Protein AF-A0A354TL36-F1 (afdb_monomer_lite)

Foldseek 3Di:
DDDDDDDDPDPPPPPDPPPPPPPPPCPVVVVVVLVVLVVVLVVLVVQQDPVQLAGDDLPPLLNLLVNLVSQLPNPPDDPPDDRDPSNVSSLNSQLVQADPQLFRGDDWLRLSSLLSSLLSCLSVPDPVCLVSSLSSLLSLLVQADQPDDRPDLPDLRHLFGGSDDPPDPDGDPVSRVSSVSSNVSNVVSCPPVPVVSVPRRDHPVVRNVLNVLCVDLDVVRHPDPPRDPPD

Sequence (231 aa):
MKLPAFLLILATASAFPQAASQAPRHESLKQELRLGVERGLNFLRAKQNAETGQWGEAEPVAITGLAMTAFMLDPNRKPGDPVPAEVEKATRYLISNAKPDGSITIKARATYNTAIALTALLLNNRPENEEVMLKARRYLVTRQLDLDEKGTNDNPTDGGIGYGEEKATHADLSNTTFALEAIYYAQALLADKGDAAKNEPQLNFGAAIDFIQRCQNRPESNKSSWVSKDP

pLDDT: mean 90.16, std 14.09, range [39.16, 98.88]

Secondary structure (DSSP, 8-state):
-PPPP----------------PPPTTHHHHHHHHHHHHHHHHHHHHHB-TTT--BSSSS-THHHHHHHHHHHT-TT--TTPPPPHHHHHHHHHHHHTB-TTS-B-SSS-HHHHHHHHHHHHHHT--GGGHHHHHHHHHHHHTTB---SSTTS--STTTT-B-S--TT-----HHHHHHHHHHHHHGGGGGTT-THHHHTS----HHHHHHHHHHTS--TTT--STT-----

Radius of gyration: 27.12 Å; chains: 1; bounding box: 94×78×53 Å

Structure (mmCIF, N/CA/C/O backbone):
data_AF-A0A354TL36-F1
#
_entry.id   AF-A0A354TL36-F1
#
loop_
_atom_site.group_PDB
_atom_site.id
_atom_site.type_symbol
_atom_site.label_atom_id
_atom_site.label_alt_id
_atom_site.label_comp_id
_atom_site.label_asym_id
_atom_site.label_entity_id
_atom_site.label_seq_id
_atom_site.pdbx_PDB_ins_code
_atom_site.Cartn_x
_atom_site.Cartn_y
_atom_site.Cartn_z
_atom_site.occupancy
_atom_site.B_iso_or_equiv
_atom_site.auth_seq_id
_atom_site.auth_comp_id
_atom_site.auth_asym_id
_atom_site.auth_atom_id
_atom_site.pdbx_PDB_model_num
ATOM 1 N N . MET A 1 1 ? -67.198 -61.052 27.925 1.00 41.91 1 MET A N 1
ATOM 2 C CA . MET A 1 1 ? -66.014 -61.247 27.056 1.00 41.91 1 MET A CA 1
ATOM 3 C C . MET A 1 1 ? -64.841 -60.518 27.687 1.00 41.91 1 MET A C 1
ATOM 5 O O . MET A 1 1 ? -64.961 -59.327 27.931 1.00 41.91 1 MET A O 1
ATOM 9 N N . LYS A 1 2 ? -63.776 -61.239 28.053 1.00 39.34 2 LYS A N 1
ATOM 10 C CA . LYS A 1 2 ? -62.567 -60.692 28.690 1.00 39.34 2 LYS A CA 1
ATOM 11 C C . LYS A 1 2 ? -61.546 -60.379 27.589 1.00 39.34 2 LYS A C 1
ATOM 13 O O . LYS A 1 2 ? -61.179 -61.300 26.868 1.00 39.34 2 LYS A O 1
ATOM 18 N N . LEU A 1 3 ? -61.102 -59.128 27.453 1.00 39.16 3 LEU A N 1
ATOM 19 C CA . LEU A 1 3 ? -59.894 -58.793 26.688 1.00 39.16 3 LEU A CA 1
ATOM 20 C C . LEU A 1 3 ? -58.718 -58.683 27.672 1.00 39.16 3 LEU A C 1
ATOM 22 O O . LEU A 1 3 ? -58.855 -57.964 28.663 1.00 39.16 3 LEU A O 1
ATOM 26 N N . PRO A 1 4 ? -57.583 -59.365 27.447 1.00 49.97 4 PRO A N 1
ATOM 27 C CA . PRO A 1 4 ? -56.403 -59.175 28.271 1.00 49.97 4 PRO A CA 1
ATOM 28 C C . PRO A 1 4 ? -55.654 -57.913 27.829 1.00 49.97 4 PRO A C 1
ATOM 30 O O . PRO A 1 4 ? -55.410 -57.691 26.644 1.00 49.97 4 PRO A O 1
ATOM 33 N N . ALA A 1 5 ? -55.291 -57.092 28.811 1.00 50.00 5 ALA A N 1
ATOM 34 C CA . ALA A 1 5 ? -54.390 -55.966 28.650 1.00 50.00 5 ALA A CA 1
ATOM 35 C C . ALA A 1 5 ? -52.970 -56.473 28.356 1.00 50.00 5 ALA A C 1
ATOM 37 O O . ALA A 1 5 ? -52.409 -57.235 29.142 1.00 50.00 5 ALA A O 1
ATOM 38 N N . PHE A 1 6 ? -52.384 -56.026 27.247 1.00 45.41 6 PHE A N 1
ATOM 39 C CA . PHE A 1 6 ? -50.954 -56.154 26.978 1.00 45.41 6 PHE A CA 1
ATOM 40 C C . PHE A 1 6 ? -50.310 -54.787 27.234 1.00 45.41 6 PHE A C 1
ATOM 42 O O . PHE A 1 6 ? -50.446 -53.865 26.432 1.00 45.41 6 PHE A O 1
ATOM 49 N N . LEU A 1 7 ? -49.647 -54.640 28.384 1.00 45.03 7 LEU A N 1
ATOM 50 C CA . LEU A 1 7 ? -48.762 -53.508 28.649 1.00 45.03 7 LEU A CA 1
ATOM 51 C C . LEU A 1 7 ? -47.427 -53.780 27.946 1.00 45.03 7 LEU A C 1
ATOM 53 O O . LEU A 1 7 ? -46.639 -54.614 28.388 1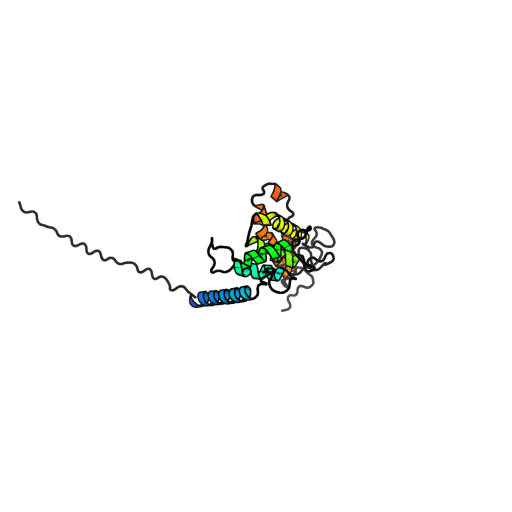.00 45.03 7 LEU A O 1
ATOM 57 N N . LEU A 1 8 ? -47.185 -53.079 26.841 1.00 44.44 8 LEU A N 1
ATOM 58 C CA . LEU A 1 8 ? -45.887 -53.041 26.179 1.00 44.44 8 LEU A CA 1
ATOM 59 C C . LEU A 1 8 ? -45.041 -51.959 26.872 1.00 44.44 8 LEU A C 1
ATOM 61 O O . LEU A 1 8 ? -45.232 -50.767 26.634 1.00 44.44 8 LEU A O 1
ATOM 65 N N . ILE A 1 9 ? -44.138 -52.354 27.771 1.00 51.09 9 ILE A N 1
ATOM 66 C CA . ILE A 1 9 ? -43.153 -51.433 28.354 1.00 51.09 9 ILE A CA 1
ATOM 67 C C . ILE A 1 9 ? -42.045 -51.241 27.315 1.00 51.09 9 ILE A C 1
ATOM 69 O O . ILE A 1 9 ? -41.133 -52.058 27.200 1.00 51.09 9 ILE A O 1
ATOM 73 N N . LEU A 1 10 ? -42.142 -50.166 26.532 1.00 48.06 10 LEU A N 1
ATOM 74 C CA . LEU A 1 10 ? -41.059 -49.711 25.666 1.00 48.06 10 LEU A CA 1
ATOM 75 C C . LEU A 1 10 ? -40.057 -48.932 26.531 1.00 48.06 10 LEU A C 1
ATOM 77 O O . LEU A 1 10 ? -40.236 -47.747 26.803 1.00 48.06 10 LEU A O 1
ATOM 81 N N . ALA A 1 11 ? -39.010 -49.605 27.006 1.00 52.00 11 ALA A N 1
ATOM 82 C CA . ALA A 1 11 ? -37.864 -48.937 27.611 1.00 52.00 11 ALA A CA 1
ATOM 83 C C . ALA A 1 11 ? -37.054 -48.249 26.501 1.00 52.00 11 ALA A C 1
ATOM 85 O O . ALA A 1 11 ? -36.151 -48.838 25.907 1.00 52.00 11 ALA A O 1
ATOM 86 N N . THR A 1 12 ? -37.392 -46.999 26.185 1.00 55.19 12 THR A N 1
ATOM 87 C CA . THR A 1 12 ? -36.556 -46.144 25.338 1.00 55.19 12 THR A CA 1
ATOM 88 C C . THR A 1 12 ? -35.332 -45.725 26.144 1.00 55.19 12 THR A C 1
ATOM 90 O O . THR A 1 12 ? -35.356 -44.733 26.873 1.00 55.19 12 THR A O 1
ATOM 93 N N . ALA A 1 13 ? -34.257 -46.504 26.042 1.00 54.00 13 ALA A N 1
ATOM 94 C CA . ALA A 1 13 ? -32.935 -46.052 26.440 1.00 54.00 13 ALA A CA 1
ATOM 95 C C . ALA A 1 13 ? -32.512 -44.938 25.473 1.00 54.00 13 ALA A C 1
ATOM 97 O O . ALA A 1 13 ? -31.985 -45.196 24.392 1.00 54.00 13 ALA A O 1
ATOM 98 N N . SER A 1 14 ? -32.793 -43.691 25.845 1.00 52.78 14 SER A N 1
ATOM 99 C CA . SER A 1 14 ? -32.289 -42.498 25.169 1.00 52.78 14 SER A CA 1
ATOM 100 C C . SER A 1 14 ? -30.784 -42.394 25.414 1.00 52.78 14 SER A C 1
ATOM 102 O O . SER A 1 14 ? -30.325 -41.629 26.260 1.00 52.78 14 SER A O 1
ATOM 104 N N . ALA A 1 15 ? -30.002 -43.201 24.700 1.00 53.75 15 ALA A N 1
ATOM 105 C CA . ALA A 1 15 ? -28.575 -42.979 24.566 1.00 53.75 15 ALA A CA 1
ATOM 106 C C . ALA A 1 15 ? -28.402 -41.710 23.726 1.00 53.75 15 ALA A C 1
ATOM 108 O O . ALA A 1 15 ? -28.384 -41.764 22.499 1.00 53.75 15 ALA A O 1
ATOM 109 N N . PHE A 1 16 ? -28.335 -40.552 24.385 1.00 56.97 16 PHE A N 1
ATOM 110 C CA . PHE A 1 16 ? -27.804 -39.356 23.751 1.00 56.97 16 PHE A CA 1
ATOM 111 C C . PHE A 1 16 ? -26.365 -39.684 23.344 1.00 56.97 16 PHE A C 1
ATOM 113 O O . PHE A 1 16 ? -25.549 -39.970 24.226 1.00 56.97 16 PHE A O 1
ATOM 120 N N . PRO A 1 17 ? -26.020 -39.670 22.046 1.00 51.72 17 PRO A N 1
ATOM 121 C CA . PRO A 1 17 ? -24.626 -39.664 21.675 1.00 51.72 17 PRO A CA 1
ATOM 122 C C . PRO A 1 17 ? -24.078 -38.336 22.186 1.00 51.72 17 PRO A C 1
ATOM 124 O O . PRO A 1 17 ? -24.341 -37.275 21.621 1.00 51.72 17 PRO A O 1
ATOM 127 N N . GLN A 1 18 ? -23.340 -38.391 23.293 1.00 53.34 18 GLN A N 1
ATOM 128 C CA . GLN A 1 18 ? -22.421 -37.335 23.669 1.00 53.34 18 GLN A CA 1
ATOM 129 C C . GLN A 1 18 ? -21.356 -37.340 22.579 1.00 53.34 18 GLN A C 1
ATOM 131 O O . GLN A 1 18 ? -20.349 -38.040 22.670 1.00 53.34 18 GLN A O 1
ATOM 136 N N . ALA A 1 19 ? -21.642 -36.634 21.483 1.00 56.06 19 ALA A N 1
ATOM 137 C CA . ALA A 1 19 ? -20.641 -36.272 20.508 1.00 56.06 19 ALA A CA 1
ATOM 138 C C . ALA A 1 19 ? -19.541 -35.600 21.322 1.00 56.06 19 ALA A C 1
ATOM 140 O O . ALA A 1 19 ? -19.741 -34.513 21.865 1.00 56.06 19 ALA A O 1
ATOM 141 N N . ALA A 1 20 ? -18.430 -36.306 21.514 1.00 55.12 20 ALA A N 1
ATOM 142 C CA . ALA A 1 20 ? -17.264 -35.756 22.162 1.00 55.12 20 ALA A CA 1
ATOM 143 C C . ALA A 1 20 ? -16.802 -34.602 21.273 1.00 55.12 20 ALA A C 1
ATOM 145 O O . ALA A 1 20 ? -16.092 -34.810 20.289 1.00 55.12 20 ALA A O 1
ATOM 146 N N . SER A 1 21 ? -17.261 -33.384 21.573 1.00 62.22 21 SER A N 1
ATOM 147 C CA . SER A 1 21 ? -16.662 -32.182 21.026 1.00 62.22 21 SER A CA 1
ATOM 148 C C . SER A 1 21 ? -15.214 -32.243 21.481 1.00 62.22 21 SER A C 1
ATOM 150 O O . SER A 1 21 ? -14.940 -32.128 22.679 1.00 62.22 21 SER A O 1
ATOM 152 N N . GLN A 1 22 ? -14.293 -32.528 20.561 1.00 63.19 22 GLN A N 1
ATOM 153 C CA . GLN A 1 22 ? -12.875 -32.408 20.859 1.00 63.19 22 GLN A CA 1
ATOM 154 C C . GLN A 1 22 ? -12.672 -31.032 21.485 1.00 63.19 22 GLN A C 1
ATOM 156 O O . GLN A 1 22 ? -13.121 -30.035 20.916 1.00 63.19 22 GLN A O 1
ATOM 161 N N . ALA A 1 23 ? -12.056 -30.991 22.671 1.00 64.75 23 ALA A N 1
ATOM 162 C CA . ALA A 1 23 ? -11.685 -29.727 23.284 1.00 64.75 23 ALA A CA 1
ATOM 163 C C . ALA A 1 23 ? -10.934 -28.916 22.218 1.00 64.75 23 ALA A C 1
ATOM 165 O O . ALA A 1 23 ? -10.007 -29.466 21.605 1.00 64.75 23 ALA A O 1
ATOM 166 N N . PRO A 1 24 ? -11.368 -27.681 21.917 1.00 65.69 24 PRO A N 1
ATOM 167 C CA . PRO A 1 24 ? -10.790 -26.955 20.809 1.00 65.69 24 PRO A CA 1
ATOM 168 C C . PRO A 1 24 ? -9.284 -26.827 21.039 1.00 65.69 24 PRO A C 1
ATOM 170 O O . PRO A 1 24 ? -8.817 -26.386 22.094 1.00 65.69 24 PRO A O 1
ATOM 173 N N . ARG A 1 25 ? -8.504 -27.321 20.072 1.00 77.50 25 ARG A N 1
ATOM 174 C CA . ARG A 1 25 ? -7.046 -27.261 20.149 1.00 77.50 25 ARG A CA 1
ATOM 175 C C . ARG A 1 25 ? -6.643 -25.786 20.193 1.00 77.50 25 ARG A C 1
ATOM 177 O O . ARG A 1 25 ? -7.135 -24.994 19.399 1.00 77.50 25 ARG A O 1
ATOM 184 N N . HIS A 1 26 ? -5.723 -25.443 21.093 1.00 86.31 26 HIS A N 1
ATOM 185 C CA . HIS A 1 26 ? -5.111 -24.111 21.192 1.00 86.31 26 HIS A CA 1
ATOM 186 C C . HIS A 1 26 ? -6.015 -22.959 21.682 1.00 86.31 26 HIS A C 1
ATOM 188 O O . HIS A 1 26 ? -5.712 -21.805 21.388 1.00 86.31 26 HIS A O 1
ATOM 194 N N . GLU A 1 27 ? -7.066 -23.210 22.475 1.00 88.69 27 GLU A N 1
ATOM 195 C CA . GLU A 1 27 ? -7.882 -22.112 23.041 1.00 88.69 27 GLU A CA 1
ATOM 196 C C . GLU A 1 27 ? -7.061 -21.083 23.832 1.00 88.69 27 GLU A C 1
ATOM 198 O O . GLU A 1 27 ? -7.282 -19.887 23.665 1.00 88.69 27 GLU A O 1
ATOM 203 N N . SER A 1 28 ? -6.065 -21.509 24.623 1.00 91.44 28 SER A N 1
ATOM 204 C CA . SER A 1 28 ? -5.170 -20.567 25.323 1.00 91.44 28 SER A CA 1
ATOM 205 C C . SER A 1 28 ? -4.463 -19.634 24.340 1.00 91.44 28 SER A C 1
ATOM 207 O O . SER A 1 28 ? -4.575 -18.419 24.458 1.00 91.44 28 SER A O 1
ATOM 209 N N . LEU A 1 29 ? -3.834 -20.196 23.300 1.00 92.38 29 LEU A N 1
ATOM 210 C CA . LEU A 1 29 ? -3.140 -19.425 22.268 1.00 92.38 29 LEU A CA 1
ATOM 211 C C . LEU A 1 29 ? -4.091 -18.462 21.548 1.00 92.38 29 LEU A C 1
ATOM 213 O O . LEU A 1 29 ? -3.738 -17.313 21.300 1.00 92.38 29 LEU A O 1
ATOM 217 N N . LYS A 1 30 ? -5.318 -18.897 21.245 1.00 90.50 30 LYS A N 1
ATOM 218 C CA . LYS A 1 30 ? -6.336 -18.034 20.636 1.00 90.50 30 LYS A CA 1
ATOM 219 C C . LYS A 1 30 ? -6.678 -16.844 21.538 1.00 90.50 30 LYS A C 1
ATOM 221 O O . LYS A 1 30 ? -6.764 -15.719 21.047 1.00 90.50 30 LYS A O 1
ATOM 226 N N . GLN A 1 31 ? -6.850 -17.067 22.842 1.00 91.69 31 GLN A N 1
ATOM 227 C CA . GLN A 1 31 ? -7.110 -15.987 23.799 1.00 91.69 31 GLN A CA 1
ATOM 228 C C . GLN A 1 31 ? -5.891 -15.076 23.999 1.00 91.69 31 GLN A C 1
ATOM 230 O O . GLN A 1 31 ? -6.054 -13.863 24.110 1.00 91.69 31 GLN A O 1
ATOM 235 N N . GLU A 1 32 ? -4.678 -15.624 23.996 1.00 93.56 32 GLU A N 1
ATOM 236 C CA . GLU A 1 32 ? -3.431 -14.854 24.090 1.00 93.56 32 GLU A CA 1
ATOM 237 C C . GLU A 1 32 ? -3.243 -13.936 22.877 1.00 93.56 32 GLU A C 1
ATOM 239 O O . GLU A 1 32 ? -2.990 -12.742 23.048 1.00 93.56 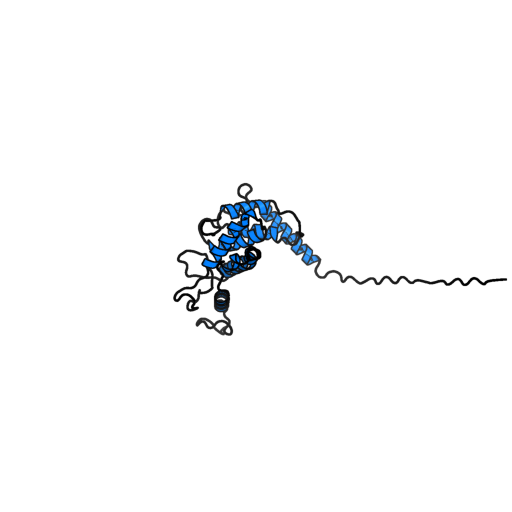32 GLU A O 1
ATOM 244 N N . LEU A 1 33 ? -3.452 -14.456 21.662 1.00 93.06 33 LEU A N 1
ATOM 245 C CA . LEU A 1 33 ? -3.434 -13.662 20.430 1.00 93.06 33 LEU A CA 1
ATOM 246 C C . LEU A 1 33 ? -4.494 -12.560 20.473 1.00 93.06 33 LEU A C 1
ATOM 248 O O . LEU A 1 33 ? -4.195 -11.405 20.170 1.00 93.06 33 LEU A O 1
ATOM 252 N N . ARG A 1 34 ? -5.711 -12.896 20.917 1.00 92.19 34 ARG A N 1
ATOM 253 C CA . ARG A 1 34 ? -6.801 -11.930 21.076 1.00 92.19 34 ARG A CA 1
ATOM 254 C C . ARG A 1 34 ? -6.411 -10.778 22.000 1.00 92.19 34 ARG A C 1
ATOM 256 O O . ARG A 1 34 ? -6.572 -9.618 21.630 1.00 92.19 34 ARG A O 1
ATOM 263 N N . LEU A 1 35 ? -5.888 -11.095 23.183 1.00 93.62 35 LEU A N 1
ATOM 264 C CA . LEU A 1 35 ? -5.444 -10.099 24.159 1.00 93.62 35 LEU A CA 1
ATOM 265 C C . LEU A 1 35 ? -4.262 -9.274 23.637 1.00 93.62 35 LEU A C 1
ATOM 267 O O . LEU A 1 35 ? -4.176 -8.080 23.925 1.00 93.62 35 LEU A O 1
ATOM 271 N N . GLY A 1 36 ? -3.359 -9.888 22.868 1.00 96.56 36 GLY A N 1
ATOM 272 C CA . GLY A 1 36 ? -2.255 -9.196 22.203 1.00 96.56 36 GLY A CA 1
ATOM 273 C C . GLY A 1 36 ? -2.750 -8.135 21.221 1.00 96.56 36 GLY A C 1
ATOM 274 O O . GLY A 1 36 ? -2.329 -6.980 21.306 1.00 96.56 36 GLY A O 1
ATOM 275 N N . VAL A 1 37 ? -3.699 -8.501 20.352 1.00 96.44 37 VAL A N 1
ATOM 276 C CA . VAL A 1 37 ? -4.327 -7.559 19.413 1.00 96.44 37 VAL A CA 1
ATOM 277 C C . VAL A 1 37 ? -5.065 -6.453 20.162 1.00 96.44 37 VAL A C 1
ATOM 279 O O . VAL A 1 37 ? -4.836 -5.278 19.888 1.00 96.44 37 VAL A O 1
ATOM 282 N N . GLU A 1 38 ? -5.877 -6.798 21.163 1.00 96.31 38 GLU A N 1
ATOM 283 C CA . GLU A 1 38 ? -6.637 -5.824 21.956 1.00 96.31 38 GLU A CA 1
ATOM 284 C C . GLU A 1 38 ? -5.721 -4.783 22.622 1.00 96.31 38 GLU A C 1
ATOM 286 O O . GLU A 1 38 ? -5.976 -3.577 22.556 1.00 96.31 38 GLU A O 1
ATOM 291 N N . ARG A 1 39 ? -4.600 -5.223 23.210 1.00 98.06 39 ARG A N 1
ATOM 292 C CA . ARG A 1 39 ? -3.588 -4.323 23.789 1.00 98.06 39 ARG A CA 1
ATOM 293 C C . ARG A 1 39 ? -2.958 -3.416 22.734 1.00 98.06 39 ARG A C 1
ATOM 295 O O . ARG A 1 39 ? -2.802 -2.222 22.989 1.00 98.06 39 ARG A O 1
ATOM 302 N N . GLY A 1 40 ? -2.627 -3.959 21.562 1.00 98.31 40 GLY A N 1
ATOM 303 C CA . GLY A 1 40 ? -2.086 -3.188 20.442 1.00 98.31 40 GLY A CA 1
ATOM 304 C C . GLY A 1 40 ? -3.055 -2.111 19.951 1.00 98.31 40 GLY A C 1
ATOM 305 O O . GLY A 1 40 ? -2.674 -0.949 19.819 1.00 98.31 40 GLY A O 1
ATOM 306 N N . LEU A 1 41 ? -4.329 -2.458 19.768 1.00 98.38 41 LEU A N 1
ATOM 307 C CA . LEU A 1 41 ? -5.366 -1.512 19.346 1.00 98.38 41 LEU A CA 1
ATOM 308 C C . LEU A 1 41 ? -5.629 -0.437 20.402 1.00 98.38 41 LEU A C 1
ATOM 310 O O . LEU A 1 41 ? -5.788 0.732 20.057 1.00 98.38 41 LEU A O 1
ATOM 314 N N . ASN A 1 42 ? -5.616 -0.792 21.688 1.00 98.31 42 ASN A N 1
ATOM 315 C CA . ASN A 1 42 ? -5.738 0.185 22.773 1.00 98.31 42 ASN A CA 1
ATOM 316 C C . ASN A 1 42 ? -4.553 1.157 22.810 1.00 98.31 42 ASN A C 1
ATOM 318 O O . ASN A 1 42 ? -4.748 2.357 23.011 1.00 98.31 42 ASN A O 1
ATOM 322 N N . PHE A 1 43 ? -3.336 0.668 22.559 1.00 98.69 43 PHE A N 1
ATOM 323 C CA . PHE A 1 43 ? -2.173 1.535 22.394 1.00 98.69 43 PHE A CA 1
ATOM 324 C C . PHE A 1 43 ? -2.343 2.476 21.197 1.00 98.69 43 PHE A C 1
ATOM 326 O O . PHE A 1 43 ? -2.183 3.685 21.356 1.00 98.69 43 PHE A O 1
ATOM 333 N N . LEU A 1 44 ? -2.717 1.956 20.022 1.00 98.62 44 LEU A N 1
ATOM 334 C CA . LEU A 1 44 ? -2.935 2.782 18.832 1.00 98.62 44 LEU A CA 1
ATOM 335 C C . LEU A 1 44 ? -4.014 3.837 19.086 1.00 98.62 44 LEU A C 1
ATOM 337 O O . LEU A 1 44 ? -3.788 5.012 18.810 1.00 98.62 44 LEU A O 1
ATOM 341 N N . ARG A 1 45 ? -5.139 3.466 19.697 1.00 98.38 45 ARG A N 1
ATOM 342 C CA . ARG A 1 45 ? -6.208 4.400 20.076 1.00 98.38 45 ARG A CA 1
ATOM 343 C C . ARG A 1 45 ? -5.684 5.564 20.918 1.00 98.38 45 ARG A C 1
ATOM 345 O O . ARG A 1 45 ? -5.977 6.715 20.617 1.00 98.38 45 ARG A O 1
ATOM 352 N N . ALA A 1 46 ? -4.855 5.281 21.921 1.00 98.31 46 ALA A N 1
ATOM 353 C CA . ALA A 1 46 ? -4.262 6.305 22.783 1.00 98.31 46 ALA A CA 1
ATOM 354 C C . ALA A 1 46 ? -3.200 7.180 22.084 1.00 98.31 46 ALA A C 1
ATOM 356 O O . ALA A 1 46 ? -2.788 8.200 22.638 1.00 98.31 46 ALA A O 1
ATOM 357 N N . LYS A 1 47 ? -2.719 6.778 20.901 1.00 98.56 47 LYS A N 1
ATOM 358 C CA . LYS A 1 47 ? -1.679 7.481 20.133 1.00 98.56 47 LYS A CA 1
ATOM 359 C C . LYS A 1 47 ? -2.197 8.217 18.903 1.00 98.56 47 LYS A C 1
ATOM 361 O O . LYS A 1 47 ? -1.407 8.917 18.272 1.00 98.56 47 LYS A O 1
ATOM 366 N N . GLN A 1 48 ? -3.472 8.072 18.549 1.00 98.69 48 GLN A N 1
ATOM 367 C CA . GLN A 1 48 ? -4.026 8.802 17.415 1.00 98.69 48 GLN A CA 1
ATOM 368 C C . GLN A 1 48 ? -4.075 10.300 17.731 1.00 98.69 48 GLN A C 1
ATOM 370 O O . GLN A 1 48 ? -4.534 10.704 18.802 1.00 98.69 48 GLN A O 1
ATOM 375 N N . ASN A 1 49 ? -3.640 11.134 16.789 1.00 98.44 49 ASN A N 1
ATOM 376 C CA . ASN A 1 49 ? -3.811 12.573 16.905 1.00 98.44 49 ASN A CA 1
ATOM 377 C C . ASN A 1 49 ? -5.314 12.910 16.923 1.00 98.44 49 ASN A C 1
ATOM 379 O O . ASN A 1 49 ? -6.056 12.553 16.006 1.00 98.44 49 ASN A O 1
ATOM 383 N N . ALA A 1 50 ? -5.769 13.590 17.978 1.00 96.19 50 ALA A N 1
ATOM 384 C CA . ALA A 1 50 ? -7.188 13.860 18.187 1.00 96.19 50 ALA A CA 1
ATOM 385 C C . ALA A 1 50 ? -7.780 14.848 17.168 1.00 96.19 50 ALA A C 1
ATOM 387 O O . ALA A 1 50 ? -8.969 14.725 16.854 1.00 96.19 50 ALA A O 1
ATOM 388 N N . GLU A 1 51 ? -6.958 15.777 16.669 1.00 96.06 51 GLU A N 1
ATOM 389 C CA . GLU A 1 51 ? -7.335 16.857 15.753 1.00 96.06 51 GLU A CA 1
ATOM 390 C C . GLU A 1 51 ? -7.330 16.380 14.301 1.00 96.06 51 GLU A C 1
ATOM 392 O O . GLU A 1 51 ? -8.323 16.535 13.592 1.00 96.06 51 GLU A O 1
ATOM 397 N N . THR A 1 52 ? -6.231 15.761 13.863 1.00 97.19 52 THR A N 1
ATOM 398 C CA . THR A 1 52 ? -6.039 15.394 12.453 1.00 97.19 52 THR A CA 1
ATOM 399 C C . THR A 1 52 ? -6.424 13.954 12.140 1.00 97.19 52 THR A C 1
ATOM 401 O O . THR A 1 52 ? -6.741 13.652 10.993 1.00 97.19 52 THR A O 1
ATOM 404 N N . GLY A 1 53 ? -6.417 13.054 13.130 1.00 97.81 53 GLY A N 1
ATOM 405 C CA . GLY A 1 53 ? -6.692 11.630 12.926 1.00 97.81 53 GLY A CA 1
ATOM 406 C C . GLY A 1 53 ? -5.499 10.782 12.490 1.00 97.81 53 GLY A C 1
ATOM 407 O O . GLY A 1 53 ? -5.650 9.571 12.327 1.00 97.81 53 GLY A O 1
ATOM 408 N N . GLN A 1 54 ? -4.324 11.384 12.306 1.00 98.50 54 GLN A N 1
ATOM 409 C CA . GLN A 1 54 ? -3.120 10.662 11.897 1.00 98.50 54 GLN A CA 1
ATOM 410 C C . GLN A 1 54 ? -2.454 9.930 13.073 1.00 98.50 54 GLN A C 1
ATOM 412 O O . GLN A 1 54 ? -2.629 10.302 14.238 1.00 98.50 54 GLN A O 1
ATOM 417 N N . TRP A 1 55 ? -1.640 8.923 12.765 1.00 98.56 55 TRP A N 1
ATOM 418 C CA . TRP A 1 55 ? -0.692 8.329 13.710 1.00 98.56 55 TRP A CA 1
ATOM 419 C C . TRP A 1 55 ? 0.733 8.758 13.402 1.00 98.56 55 TRP A C 1
ATOM 421 O O . TRP A 1 55 ? 1.162 8.710 12.252 1.00 98.56 55 TRP A O 1
ATOM 431 N N . GLY A 1 56 ? 1.475 9.090 14.459 1.00 96.50 56 GLY A N 1
ATOM 432 C CA . GLY A 1 56 ? 2.838 9.594 14.342 1.00 96.50 56 GLY A CA 1
ATOM 433 C C . GLY A 1 56 ? 2.888 10.994 13.730 1.00 96.50 56 GLY A C 1
ATOM 434 O O . GLY A 1 56 ? 1.955 11.789 13.866 1.00 96.50 56 GLY A O 1
ATOM 435 N N . GLU A 1 57 ? 4.005 11.283 13.070 1.00 95.88 57 GLU A N 1
ATOM 436 C CA . GLU A 1 57 ? 4.185 12.510 12.298 1.00 95.88 57 GLU A CA 1
ATOM 437 C C . GLU A 1 57 ? 3.236 12.560 11.094 1.00 95.88 57 GLU A C 1
ATOM 439 O O . GLU A 1 57 ? 2.700 11.540 10.659 1.00 95.88 57 GLU A O 1
ATOM 444 N N . ALA A 1 58 ? 3.040 13.752 10.524 1.00 95.38 58 ALA A N 1
ATOM 445 C CA . ALA A 1 58 ? 2.181 13.902 9.349 1.00 95.38 58 ALA A CA 1
ATOM 446 C C . ALA A 1 58 ? 2.691 13.067 8.155 1.00 95.38 58 ALA A C 1
ATOM 448 O O . ALA A 1 58 ? 1.913 12.442 7.429 1.00 95.38 58 ALA A O 1
ATOM 449 N N . GLU A 1 59 ? 4.010 13.006 7.971 1.00 93.88 59 GLU A N 1
ATOM 450 C CA . GLU A 1 59 ? 4.648 12.240 6.907 1.00 93.88 59 GLU A CA 1
ATOM 451 C C . GLU A 1 59 ? 5.579 11.159 7.480 1.00 93.88 59 GLU A C 1
ATOM 453 O O . GLU A 1 59 ? 6.423 11.482 8.318 1.00 93.88 59 GLU A O 1
ATOM 458 N N . PRO A 1 60 ? 5.519 9.898 6.999 1.00 95.94 60 PRO A N 1
ATOM 459 C CA . PRO A 1 60 ? 4.682 9.382 5.909 1.00 95.94 60 PRO A CA 1
ATOM 460 C C . PRO A 1 60 ? 3.235 9.064 6.326 1.00 95.94 60 PRO A C 1
ATOM 462 O O . PRO A 1 60 ? 2.997 8.467 7.374 1.00 95.94 60 PRO A O 1
ATOM 465 N N . VAL A 1 61 ? 2.270 9.355 5.443 1.00 98.19 61 VAL A N 1
ATOM 466 C CA . VAL A 1 61 ? 0.846 9.016 5.649 1.00 98.19 61 VAL A CA 1
ATOM 467 C C . VAL A 1 61 ? 0.612 7.503 5.745 1.00 98.19 61 VAL A C 1
ATOM 469 O O . VAL A 1 61 ? -0.358 7.067 6.364 1.00 98.19 61 VAL A O 1
ATOM 472 N N . ALA A 1 62 ? 1.538 6.695 5.217 1.00 98.06 62 ALA A N 1
ATOM 473 C CA . ALA A 1 62 ? 1.547 5.239 5.349 1.00 98.06 62 ALA A CA 1
ATOM 474 C C . ALA A 1 62 ? 1.392 4.748 6.799 1.00 98.06 62 ALA A C 1
ATOM 476 O O . ALA A 1 62 ? 0.719 3.748 7.026 1.00 98.06 62 ALA A O 1
ATOM 477 N N . ILE A 1 63 ? 1.958 5.449 7.793 1.00 98.44 63 ILE A N 1
ATOM 478 C CA . ILE A 1 63 ? 1.818 5.051 9.207 1.00 98.44 63 ILE A CA 1
ATOM 479 C C . ILE A 1 63 ? 0.349 5.077 9.635 1.00 98.44 63 ILE A C 1
ATOM 481 O O . ILE A 1 63 ? -0.120 4.177 10.332 1.00 98.44 63 ILE A O 1
ATOM 485 N N . THR A 1 64 ? -0.399 6.068 9.149 1.00 98.75 64 THR A N 1
ATOM 486 C CA . THR A 1 64 ? -1.839 6.163 9.392 1.00 98.75 64 THR A CA 1
ATOM 487 C C . THR A 1 64 ? -2.600 5.043 8.683 1.00 98.75 64 THR A C 1
ATOM 489 O O . THR A 1 64 ? -3.489 4.447 9.287 1.00 98.75 64 THR A O 1
ATOM 492 N N . GLY A 1 65 ? -2.213 4.692 7.452 1.00 98.62 65 GLY A N 1
ATOM 493 C CA . GLY A 1 65 ? -2.791 3.554 6.728 1.00 98.62 65 GLY A CA 1
ATOM 494 C C . GLY A 1 65 ? -2.545 2.202 7.414 1.00 98.62 65 GLY A C 1
ATOM 495 O O . GLY A 1 65 ? -3.472 1.400 7.532 1.00 98.62 65 GLY A O 1
ATOM 496 N N . LEU A 1 66 ? -1.343 1.964 7.951 1.00 98.56 66 LEU A N 1
ATOM 497 C CA . LEU A 1 66 ? -1.025 0.742 8.706 1.00 98.56 66 LEU A CA 1
ATOM 498 C C . LEU A 1 66 ? -1.852 0.631 9.993 1.00 98.56 66 LEU A C 1
ATOM 500 O O . LEU A 1 66 ? -2.433 -0.419 10.270 1.00 98.56 66 LEU A O 1
ATOM 504 N N . ALA A 1 67 ? -1.951 1.715 10.765 1.00 98.62 67 ALA A N 1
ATOM 505 C CA . ALA A 1 67 ? -2.753 1.727 11.985 1.00 98.62 67 ALA A CA 1
ATOM 506 C C . ALA A 1 67 ? -4.250 1.537 11.685 1.00 98.62 67 ALA A C 1
ATOM 508 O O . ALA A 1 67 ? -4.908 0.727 12.337 1.00 98.62 67 ALA A O 1
ATOM 509 N N . MET A 1 68 ? -4.775 2.207 10.655 1.00 98.44 68 MET A N 1
ATOM 510 C CA . MET A 1 68 ? -6.147 2.017 10.172 1.00 98.44 68 MET A CA 1
ATOM 511 C C . MET A 1 68 ? -6.416 0.560 9.764 1.00 98.44 68 MET A C 1
ATOM 513 O O . MET A 1 68 ? -7.442 -0.006 10.144 1.00 98.44 68 MET A O 1
ATOM 517 N N . THR A 1 69 ? -5.477 -0.060 9.045 1.00 98.38 69 THR A N 1
ATOM 518 C CA . THR A 1 69 ? -5.547 -1.471 8.636 1.00 98.38 69 THR A CA 1
ATOM 519 C C . THR A 1 69 ? -5.642 -2.398 9.847 1.00 98.38 69 THR A C 1
ATOM 521 O O . THR A 1 69 ? -6.488 -3.289 9.862 1.00 98.38 69 THR A O 1
ATOM 524 N N . ALA A 1 70 ? -4.862 -2.147 10.906 1.00 98.12 70 ALA A N 1
ATOM 525 C CA . ALA A 1 70 ? -4.923 -2.938 12.137 1.00 98.12 70 ALA A CA 1
ATOM 526 C C . ALA A 1 70 ? -6.315 -2.911 12.799 1.00 98.12 70 ALA A C 1
ATOM 528 O O . ALA A 1 70 ? -6.790 -3.946 13.257 1.00 98.12 70 ALA A O 1
ATOM 529 N N . PHE A 1 71 ? -7.002 -1.761 12.812 1.00 98.12 71 PHE A N 1
ATOM 530 C CA . PHE A 1 71 ? -8.377 -1.660 13.331 1.00 98.12 71 PHE A CA 1
ATOM 531 C C . PHE A 1 71 ? -9.420 -2.348 12.441 1.00 98.12 71 PHE A C 1
ATOM 533 O O . PHE A 1 71 ? -10.429 -2.854 12.939 1.00 98.12 71 PHE A O 1
ATOM 540 N N . MET A 1 72 ? -9.227 -2.327 11.121 1.00 97.31 72 MET A N 1
ATOM 541 C CA . MET A 1 72 ? -10.157 -2.968 10.187 1.00 97.31 72 MET A CA 1
ATOM 542 C C . MET A 1 72 ? -9.990 -4.486 10.137 1.00 97.31 72 MET A C 1
ATOM 544 O O . MET A 1 72 ? -10.976 -5.186 9.925 1.00 97.31 72 MET A O 1
ATOM 548 N N . LEU A 1 73 ? -8.781 -4.988 10.394 1.00 95.88 73 LEU A N 1
ATOM 549 C CA . LEU A 1 73 ? -8.456 -6.415 10.416 1.00 95.88 73 LEU A CA 1
ATOM 550 C C . LEU A 1 73 ? -8.430 -7.021 11.828 1.00 95.88 73 LEU A C 1
ATOM 552 O O . LEU A 1 73 ? -7.909 -8.121 12.008 1.00 95.88 73 LEU A O 1
ATOM 556 N N . ASP A 1 74 ? -8.983 -6.334 12.833 1.00 95.69 74 ASP A N 1
ATOM 557 C CA . ASP A 1 74 ? -9.147 -6.901 14.173 1.00 95.69 74 ASP A CA 1
ATOM 558 C C . ASP A 1 74 ? -9.986 -8.194 14.090 1.00 95.69 74 ASP A C 1
ATOM 560 O O . ASP A 1 74 ? -11.172 -8.126 13.752 1.00 95.69 74 ASP A O 1
ATOM 564 N N . PRO A 1 75 ? -9.420 -9.373 14.423 1.00 92.06 75 PRO A N 1
ATOM 565 C CA . PRO A 1 75 ? -10.113 -10.654 14.308 1.00 92.06 75 PRO A CA 1
ATOM 566 C C . PRO A 1 75 ? -11.303 -10.791 15.269 1.00 92.06 75 PRO A C 1
ATOM 568 O O . PRO A 1 75 ? -12.054 -11.761 15.176 1.00 92.06 75 PRO A O 1
ATOM 571 N N . ASN A 1 76 ? -11.478 -9.855 16.208 1.00 90.38 76 ASN A N 1
ATOM 572 C CA . ASN A 1 76 ? -12.643 -9.811 17.091 1.00 90.38 76 ASN A CA 1
ATOM 573 C C . ASN A 1 76 ? -13.857 -9.137 16.459 1.00 90.38 76 ASN A C 1
ATOM 575 O O . ASN A 1 76 ? -14.966 -9.287 16.981 1.00 90.38 76 ASN A O 1
ATOM 579 N N . ARG A 1 77 ? -13.660 -8.403 15.360 1.00 92.94 77 ARG A N 1
ATOM 580 C CA . ARG A 1 77 ? -14.752 -7.757 14.644 1.00 92.94 77 ARG A CA 1
ATOM 581 C C . ARG A 1 77 ? -15.574 -8.777 13.880 1.00 92.94 77 ARG A C 1
ATOM 583 O O . ARG A 1 77 ? -15.058 -9.726 13.291 1.00 92.94 77 ARG A O 1
ATOM 590 N N . LYS A 1 78 ? -16.879 -8.553 13.874 1.00 92.94 78 LYS A N 1
ATOM 591 C CA . LYS A 1 78 ? -17.863 -9.355 13.157 1.00 92.94 78 LYS A CA 1
ATOM 592 C C . LYS A 1 78 ? -18.351 -8.605 11.919 1.00 92.94 78 LYS A C 1
ATOM 594 O O . LYS A 1 78 ? -18.362 -7.371 11.906 1.00 92.94 78 LYS A O 1
ATOM 599 N N . PRO A 1 79 ? -18.804 -9.329 10.881 1.00 88.75 79 PRO A N 1
ATOM 600 C CA . PRO A 1 79 ? -19.515 -8.709 9.772 1.00 88.75 79 PRO A CA 1
ATOM 601 C C . PRO A 1 79 ? -20.678 -7.848 10.285 1.00 88.75 79 PRO A C 1
ATOM 603 O O . PRO A 1 79 ? -21.514 -8.328 11.048 1.00 88.75 79 PRO A O 1
ATOM 606 N N . GLY A 1 80 ? -20.717 -6.580 9.870 1.00 89.44 80 GLY A N 1
ATOM 607 C CA . GLY A 1 80 ? -21.738 -5.612 10.285 1.00 89.44 80 GLY A CA 1
ATOM 608 C C . GLY A 1 80 ? -21.379 -4.753 11.503 1.00 89.44 80 GLY A C 1
ATOM 609 O O . GLY A 1 80 ? -22.108 -3.802 11.779 1.00 89.44 80 GLY A O 1
ATOM 610 N N . ASP A 1 81 ? -20.267 -5.022 12.197 1.00 95.00 81 ASP A N 1
ATOM 611 C CA . ASP A 1 81 ? -19.800 -4.139 13.271 1.00 95.00 81 ASP A CA 1
ATOM 612 C C . ASP A 1 81 ? -19.531 -2.722 12.735 1.00 95.00 81 ASP A C 1
ATOM 614 O O . ASP A 1 81 ? -18.934 -2.575 11.658 1.00 95.00 81 ASP A O 1
ATOM 618 N N . PRO A 1 82 ? -19.903 -1.666 13.486 1.00 96.06 82 PRO A N 1
ATOM 619 C CA . PRO A 1 82 ? -19.679 -0.296 13.055 1.00 96.06 82 PRO A CA 1
ATOM 620 C C . PRO A 1 82 ? -18.188 -0.021 12.844 1.00 96.06 82 PRO A C 1
ATOM 622 O O . PRO A 1 82 ? -17.319 -0.582 13.516 1.00 96.06 82 PRO A O 1
ATOM 625 N N . VAL A 1 83 ? -17.890 0.873 11.905 1.00 96.88 83 VAL A N 1
ATOM 626 C CA . VAL A 1 83 ? -16.524 1.340 11.664 1.00 96.88 83 VAL A CA 1
ATOM 627 C C . VAL A 1 83 ? -16.027 2.116 12.899 1.00 96.88 83 VAL A C 1
ATOM 629 O O . VAL A 1 83 ? -16.742 3.000 13.377 1.00 96.88 83 VAL A O 1
ATOM 632 N N . PRO A 1 84 ? -14.831 1.808 13.442 1.00 97.06 84 PRO A N 1
ATOM 633 C CA . PRO A 1 84 ? -14.265 2.520 14.581 1.00 97.06 84 PRO A CA 1
ATOM 634 C C . PRO A 1 84 ? -14.079 4.007 14.283 1.00 97.06 84 PRO A C 1
ATOM 636 O O . PRO A 1 84 ? -13.683 4.389 13.180 1.00 97.06 84 PRO A O 1
ATOM 639 N N . ALA A 1 85 ? -14.292 4.858 15.287 1.00 97.50 85 ALA A N 1
ATOM 640 C CA . ALA A 1 85 ? -14.109 6.302 15.140 1.00 97.50 85 ALA A CA 1
ATOM 641 C C . ALA A 1 85 ? -12.672 6.668 14.717 1.00 97.50 85 ALA A C 1
ATOM 643 O O . ALA A 1 85 ? -12.461 7.649 14.001 1.00 97.50 85 ALA A O 1
ATOM 644 N N . GLU A 1 86 ? -11.690 5.861 15.125 1.00 98.44 86 GLU A N 1
ATOM 645 C CA . GLU A 1 86 ? -10.289 6.004 14.740 1.00 98.44 86 GLU A CA 1
ATOM 646 C C . GLU A 1 86 ? -10.098 5.799 13.233 1.00 98.44 86 GLU A C 1
ATOM 648 O O . GLU A 1 86 ? -9.382 6.568 12.593 1.00 98.44 86 GLU A O 1
ATOM 653 N N . VAL A 1 87 ? -10.788 4.814 12.648 1.00 98.44 87 VAL A N 1
ATOM 654 C CA . VAL A 1 87 ? -10.751 4.527 11.206 1.00 98.44 87 VAL A CA 1
ATOM 655 C C . VAL A 1 87 ? -11.393 5.662 10.412 1.00 98.44 87 VAL A C 1
ATOM 657 O O . VAL A 1 87 ? -10.853 6.068 9.385 1.00 98.44 87 VAL A O 1
ATOM 660 N N . GLU A 1 88 ? -12.497 6.230 10.896 1.00 97.88 88 GLU A N 1
ATOM 661 C CA . GLU A 1 88 ? -13.150 7.374 10.244 1.00 97.88 88 GLU A CA 1
ATOM 662 C C . GLU A 1 88 ? -12.243 8.609 10.195 1.00 97.88 88 GLU A C 1
ATOM 664 O O . GLU A 1 88 ? -12.133 9.289 9.171 1.00 97.88 88 GLU A O 1
ATOM 669 N N . LYS A 1 89 ? -11.552 8.899 11.303 1.00 98.38 89 LYS A N 1
ATOM 670 C CA . LYS A 1 89 ? -10.570 9.989 11.371 1.00 98.38 89 LYS A CA 1
ATOM 671 C C . LYS A 1 89 ? -9.386 9.743 10.432 1.00 98.38 89 LYS A C 1
ATOM 673 O O . LYS A 1 89 ? -9.014 10.640 9.680 1.00 98.38 89 LYS A O 1
ATOM 678 N N . ALA A 1 90 ? -8.853 8.524 10.433 1.00 98.62 90 ALA A N 1
ATOM 679 C CA . ALA A 1 90 ? -7.753 8.124 9.562 1.00 98.62 90 ALA A CA 1
ATOM 680 C C . ALA A 1 90 ? -8.129 8.205 8.078 1.00 98.62 90 ALA A C 1
ATOM 682 O O . ALA A 1 90 ? -7.357 8.715 7.274 1.00 98.62 90 ALA A O 1
ATOM 683 N N . THR A 1 91 ? -9.345 7.781 7.725 1.00 98.69 91 THR A N 1
ATOM 684 C CA . THR A 1 91 ? -9.879 7.864 6.358 1.00 98.69 91 THR A CA 1
ATOM 685 C C . THR A 1 91 ? -9.866 9.309 5.869 1.00 98.69 91 THR A C 1
ATOM 687 O O . THR A 1 91 ? -9.305 9.591 4.813 1.00 98.69 91 THR A O 1
ATOM 690 N N . ARG A 1 92 ? -10.396 10.251 6.663 1.00 98.31 92 ARG A N 1
ATOM 691 C CA . ARG A 1 92 ? -10.370 11.682 6.308 1.00 98.31 92 ARG A CA 1
ATOM 692 C C . ARG A 1 92 ? -8.951 12.216 6.139 1.00 98.31 92 ARG A C 1
ATOM 694 O O . ARG A 1 92 ? -8.709 12.979 5.209 1.00 98.31 92 ARG A O 1
ATOM 701 N N . TYR A 1 93 ? -8.026 11.800 7.004 1.00 98.69 93 TYR A N 1
ATOM 702 C CA . TYR A 1 93 ? -6.619 12.177 6.896 1.00 98.69 93 TYR A CA 1
ATOM 703 C C . TYR A 1 93 ? -5.964 11.656 5.610 1.00 98.69 93 TYR A C 1
ATOM 705 O O . TYR A 1 93 ? -5.261 12.393 4.928 1.00 98.69 93 TYR A O 1
ATOM 713 N N . LEU A 1 94 ? -6.192 10.394 5.240 1.00 98.75 94 LEU A N 1
ATOM 714 C CA . LEU A 1 94 ? -5.630 9.837 4.008 1.00 98.75 94 LEU A CA 1
ATOM 715 C C . LEU A 1 94 ? -6.205 10.539 2.772 1.00 98.75 94 LEU A C 1
ATOM 717 O O . LEU A 1 94 ? -5.447 10.959 1.901 1.00 98.75 94 LEU A O 1
ATOM 721 N N . ILE A 1 95 ? -7.525 10.740 2.724 1.00 98.56 95 ILE A N 1
ATOM 722 C CA . ILE A 1 95 ? -8.191 11.419 1.602 1.00 98.56 95 ILE A CA 1
ATOM 723 C C . ILE A 1 95 ? -7.715 12.871 1.453 1.00 98.56 95 ILE A C 1
ATOM 725 O O . ILE A 1 95 ? -7.492 13.317 0.329 1.00 98.56 95 ILE A O 1
ATOM 729 N N . SER A 1 96 ? -7.483 13.603 2.550 1.00 98.38 96 SER A N 1
ATOM 730 C CA . SER A 1 96 ? -6.988 14.989 2.476 1.00 98.38 96 SER A CA 1
ATOM 731 C C . SER A 1 96 ? -5.565 15.110 1.914 1.00 98.38 96 SER A C 1
ATOM 733 O O . SER A 1 96 ? -5.162 16.193 1.490 1.00 98.38 96 SER A O 1
ATOM 735 N N . ASN A 1 97 ? -4.817 14.005 1.868 1.00 98.62 97 ASN A N 1
ATOM 736 C CA . ASN A 1 97 ? -3.476 13.929 1.295 1.00 98.62 97 ASN A CA 1
ATOM 737 C C . ASN A 1 97 ? -3.454 13.395 -0.150 1.00 98.62 97 ASN A C 1
ATOM 739 O O . ASN A 1 97 ? -2.372 13.218 -0.717 1.00 98.62 97 ASN A O 1
ATOM 743 N N . ALA A 1 98 ? -4.618 13.157 -0.763 1.00 98.56 98 ALA A N 1
ATOM 744 C CA . ALA A 1 98 ? -4.712 12.796 -2.173 1.00 98.56 98 ALA A CA 1
ATOM 745 C C . ALA A 1 98 ? -4.288 13.963 -3.084 1.00 98.56 98 ALA A C 1
ATOM 747 O O . ALA A 1 98 ? -4.610 15.130 -2.842 1.00 98.56 98 ALA A O 1
ATOM 748 N N . LYS A 1 99 ? -3.559 13.645 -4.153 1.00 98.00 99 LYS A N 1
ATOM 749 C CA . LYS A 1 99 ? -3.013 14.598 -5.125 1.00 98.00 99 LYS A CA 1
ATOM 750 C C . LYS A 1 99 ? -3.697 14.459 -6.488 1.00 98.00 99 LYS A C 1
ATOM 752 O O . LYS A 1 99 ? -4.272 13.410 -6.785 1.00 98.00 99 LYS A O 1
ATOM 757 N N . PRO A 1 100 ? -3.617 15.488 -7.355 1.00 97.62 100 PRO A N 1
ATOM 758 C CA . PRO A 1 100 ? -4.199 15.429 -8.698 1.00 97.62 100 PRO A CA 1
ATOM 759 C C . PRO A 1 100 ? -3.673 14.280 -9.570 1.00 97.62 100 PRO A C 1
ATOM 761 O O . PRO A 1 100 ? -4.422 13.765 -10.396 1.00 97.62 100 PRO A O 1
ATOM 764 N N . ASP A 1 101 ? -2.419 13.859 -9.373 1.00 96.31 101 ASP A N 1
ATOM 765 C CA . ASP A 1 101 ? -1.802 12.731 -10.086 1.00 96.31 101 ASP A CA 1
ATOM 766 C C . ASP A 1 101 ? -2.268 11.353 -9.578 1.00 96.31 101 ASP A C 1
ATOM 768 O O . ASP A 1 101 ? -1.906 10.326 -10.148 1.00 96.31 101 ASP A O 1
ATOM 772 N N . GLY A 1 102 ? -3.083 11.328 -8.520 1.00 98.19 102 GLY A N 1
ATOM 773 C CA . GLY A 1 102 ? -3.599 10.127 -7.876 1.00 98.19 102 GLY A CA 1
ATOM 774 C C . GLY A 1 102 ? -2.750 9.611 -6.720 1.00 98.19 102 GLY A C 1
ATOM 775 O O . GLY A 1 102 ? -3.216 8.734 -5.997 1.00 98.19 102 GLY A O 1
ATOM 776 N N . SER A 1 103 ? -1.554 10.154 -6.484 1.00 98.19 103 SER A N 1
ATOM 777 C CA . SER A 1 103 ? -0.783 9.783 -5.298 1.00 98.19 103 SER A CA 1
ATOM 778 C C . SER A 1 103 ? -1.490 10.226 -4.013 1.00 98.19 103 SER A C 1
ATOM 780 O O . SER A 1 103 ? -2.157 11.260 -3.969 1.00 98.19 103 SER A O 1
ATOM 782 N N . ILE A 1 104 ? -1.335 9.451 -2.943 1.00 98.62 104 ILE A N 1
ATOM 783 C CA . ILE A 1 104 ? -1.751 9.823 -1.588 1.00 98.62 104 ILE A CA 1
ATOM 784 C C . ILE A 1 104 ? -0.469 9.991 -0.782 1.00 98.62 104 ILE A C 1
ATOM 786 O O . ILE A 1 104 ? 0.125 9.015 -0.329 1.00 98.62 104 ILE A O 1
ATOM 790 N N . THR A 1 105 ? 0.025 11.223 -0.686 1.00 97.31 105 THR A N 1
ATOM 791 C CA . THR A 1 105 ? 1.350 11.521 -0.124 1.00 97.31 105 THR A CA 1
ATOM 792 C C . THR A 1 105 ? 1.464 12.984 0.298 1.00 97.31 105 THR A C 1
ATOM 794 O O . THR A 1 105 ? 0.669 13.822 -0.116 1.00 97.31 105 THR A O 1
ATOM 797 N N . ILE A 1 106 ? 2.487 13.319 1.086 1.00 96.25 106 ILE A N 1
ATOM 798 C CA . ILE A 1 106 ? 2.810 14.712 1.426 1.00 96.25 106 ILE A CA 1
ATOM 799 C C . ILE A 1 106 ? 3.978 15.213 0.580 1.00 96.25 106 ILE A C 1
ATOM 801 O O . ILE A 1 106 ? 3.796 16.184 -0.157 1.00 96.25 106 ILE A O 1
ATOM 805 N N . LYS A 1 107 ? 5.146 14.557 0.648 1.00 92.44 107 LYS A N 1
ATOM 806 C CA . LYS A 1 107 ? 6.368 15.036 -0.019 1.00 92.44 107 LYS A CA 1
ATOM 807 C C . LYS A 1 107 ? 7.150 13.941 -0.740 1.00 92.44 107 LYS A C 1
ATOM 809 O O . LYS A 1 107 ? 7.540 14.140 -1.883 1.00 92.44 107 LYS A O 1
ATOM 814 N N . ALA A 1 108 ? 7.424 12.819 -0.084 1.00 92.25 108 ALA A N 1
ATOM 815 C CA . ALA A 1 108 ? 8.358 11.797 -0.548 1.00 92.25 108 ALA A CA 1
ATOM 816 C C . ALA A 1 108 ? 7.758 10.393 -0.454 1.00 92.25 108 ALA A C 1
ATOM 818 O O . ALA A 1 108 ? 6.728 10.175 0.187 1.00 92.25 108 ALA A O 1
ATOM 819 N N . ARG A 1 109 ? 8.432 9.414 -1.077 1.00 94.25 109 ARG A N 1
ATOM 820 C CA . ARG A 1 109 ? 8.022 7.999 -1.040 1.00 94.25 109 ARG A CA 1
ATOM 821 C C . ARG A 1 109 ? 6.566 7.826 -1.484 1.00 94.25 109 ARG A C 1
ATOM 823 O O . ARG A 1 109 ? 5.770 7.164 -0.820 1.00 94.25 109 ARG A O 1
ATOM 830 N N . ALA A 1 110 ? 6.190 8.511 -2.560 1.00 95.88 110 ALA A N 1
ATOM 831 C CA . ALA A 1 110 ? 4.802 8.631 -2.982 1.00 95.88 110 ALA A CA 1
ATOM 832 C C . ALA A 1 110 ? 4.168 7.267 -3.286 1.00 95.88 110 ALA A C 1
ATOM 834 O O . ALA A 1 110 ? 3.008 7.050 -2.946 1.00 95.88 110 ALA A O 1
ATOM 835 N N . THR A 1 111 ? 4.933 6.317 -3.828 1.00 96.94 111 THR A N 1
ATOM 836 C CA . THR A 1 111 ? 4.421 4.968 -4.119 1.00 96.94 111 THR A CA 1
ATOM 837 C C . THR A 1 111 ? 4.160 4.160 -2.854 1.00 96.94 111 THR A C 1
ATOM 839 O O . THR A 1 111 ? 3.054 3.655 -2.685 1.00 96.94 111 THR A O 1
ATOM 842 N N . TYR A 1 112 ? 5.115 4.141 -1.920 1.00 97.50 112 TYR A N 1
ATOM 843 C CA . TYR A 1 112 ? 4.958 3.527 -0.597 1.00 97.50 112 TYR A CA 1
ATOM 844 C C . TYR A 1 112 ? 3.709 4.039 0.133 1.00 97.50 112 TYR A C 1
ATOM 846 O O . TYR A 1 112 ? 2.874 3.265 0.601 1.00 97.50 112 TYR A O 1
ATOM 854 N N . ASN A 1 113 ? 3.565 5.366 0.193 1.00 98.38 113 ASN A N 1
ATOM 855 C CA . ASN A 1 113 ? 2.434 6.008 0.848 1.00 98.38 113 ASN A CA 1
ATOM 856 C C . ASN A 1 113 ? 1.106 5.677 0.162 1.00 98.38 113 ASN A C 1
ATOM 858 O O . ASN A 1 113 ? 0.149 5.307 0.839 1.00 98.38 113 ASN A O 1
ATOM 862 N N . THR A 1 114 ? 1.064 5.758 -1.170 1.00 98.75 114 THR A N 1
ATOM 863 C CA . THR A 1 114 ? -0.158 5.515 -1.945 1.00 98.75 114 THR A CA 1
ATOM 864 C C . THR A 1 114 ? -0.610 4.064 -1.848 1.00 98.75 114 THR A C 1
ATOM 866 O O . THR A 1 114 ? -1.798 3.823 -1.667 1.00 98.75 114 THR A O 1
ATOM 869 N N . ALA A 1 115 ? 0.316 3.103 -1.918 1.00 98.75 115 ALA A N 1
ATOM 870 C CA . ALA A 1 115 ? -0.004 1.680 -1.840 1.00 98.75 115 ALA A CA 1
ATOM 871 C C . ALA A 1 115 ? -0.661 1.325 -0.501 1.00 98.75 115 ALA A C 1
ATOM 873 O O . ALA A 1 115 ? -1.768 0.793 -0.469 1.00 98.75 115 ALA A O 1
ATOM 874 N N . ILE A 1 116 ? -0.030 1.713 0.609 1.00 98.81 116 ILE A N 1
ATOM 875 C CA . ILE A 1 116 ? -0.553 1.430 1.951 1.00 98.81 116 ILE A CA 1
ATOM 876 C C . ILE A 1 116 ? -1.854 2.197 2.220 1.00 98.81 116 ILE A C 1
ATOM 878 O O . ILE A 1 116 ? -2.788 1.640 2.800 1.00 98.81 116 ILE A O 1
ATOM 882 N N . ALA A 1 117 ? -1.944 3.461 1.794 1.00 98.81 117 ALA A N 1
ATOM 883 C CA . ALA A 1 117 ? -3.166 4.244 1.950 1.00 98.81 117 ALA A CA 1
ATOM 884 C C . ALA A 1 117 ? -4.333 3.638 1.159 1.00 98.81 117 ALA A C 1
ATOM 886 O O . ALA A 1 117 ? -5.431 3.529 1.698 1.00 98.81 117 ALA A O 1
ATOM 887 N N . LEU A 1 118 ? -4.101 3.200 -0.083 1.00 98.88 118 LEU A N 1
ATOM 888 C CA . LEU A 1 118 ? -5.125 2.559 -0.906 1.00 98.88 118 LEU A CA 1
ATOM 889 C C . LEU A 1 118 ? -5.620 1.255 -0.272 1.00 98.88 118 LEU A C 1
ATOM 891 O O . LEU A 1 118 ? -6.829 1.081 -0.148 1.00 98.88 118 LEU A O 1
ATOM 895 N N . THR A 1 119 ? -4.722 0.378 0.188 1.00 98.81 119 THR A N 1
ATOM 896 C CA . THR A 1 119 ? -5.116 -0.857 0.892 1.00 98.81 119 THR A CA 1
ATOM 897 C C . THR A 1 119 ? -5.971 -0.553 2.124 1.00 98.81 119 THR A C 1
ATOM 899 O O . THR A 1 119 ? -7.017 -1.172 2.319 1.00 98.81 119 THR A O 1
ATOM 902 N N . ALA A 1 120 ? -5.589 0.448 2.922 1.00 98.62 120 ALA A N 1
ATOM 903 C CA . ALA A 1 120 ? -6.369 0.858 4.087 1.00 98.62 120 ALA A CA 1
ATOM 904 C C . ALA A 1 120 ? -7.762 1.392 3.698 1.00 98.62 120 ALA A C 1
ATOM 906 O O . ALA A 1 120 ? -8.763 1.008 4.302 1.00 98.62 120 ALA A O 1
ATOM 907 N N . LEU A 1 121 ? -7.848 2.236 2.665 1.00 98.75 121 LEU A N 1
ATOM 908 C CA . LEU A 1 121 ? -9.117 2.779 2.165 1.00 98.75 121 LEU A CA 1
ATOM 909 C C . LEU A 1 121 ? -10.035 1.690 1.592 1.00 98.75 121 LEU A C 1
ATOM 911 O O . LEU A 1 121 ? -11.240 1.748 1.814 1.00 98.75 121 LEU A O 1
ATOM 915 N N . LEU A 1 122 ? -9.485 0.665 0.936 1.00 98.19 122 LEU A N 1
ATOM 916 C CA . LEU A 1 122 ? -10.258 -0.482 0.447 1.00 98.19 122 LEU A CA 1
ATOM 917 C C . LEU A 1 122 ? -10.893 -1.286 1.590 1.00 98.19 122 LEU A C 1
ATOM 919 O O . LEU A 1 122 ? -11.998 -1.802 1.434 1.00 98.19 122 LEU A O 1
ATOM 923 N N . LEU A 1 123 ? -10.235 -1.361 2.752 1.00 96.88 123 LEU A N 1
ATOM 924 C CA . LEU A 1 123 ? -10.803 -2.002 3.942 1.00 96.88 123 LEU A CA 1
ATOM 925 C C . LEU A 1 123 ? -11.963 -1.198 4.541 1.00 96.88 123 LEU A C 1
ATOM 927 O O . LEU A 1 123 ? -12.890 -1.795 5.081 1.00 96.88 123 LEU A O 1
ATOM 931 N N . ASN A 1 124 ? -11.943 0.133 4.425 1.00 95.69 124 ASN A N 1
ATOM 932 C CA . ASN A 1 124 ? -13.061 1.016 4.771 1.00 95.69 124 ASN A CA 1
ATOM 933 C C . ASN A 1 124 ? -13.711 1.589 3.503 1.00 95.69 124 ASN A C 1
ATOM 935 O O . ASN A 1 124 ? -13.755 2.806 3.313 1.00 95.69 124 ASN A O 1
ATOM 939 N N . ASN A 1 125 ? -14.171 0.706 2.613 1.00 93.19 125 ASN A N 1
ATOM 940 C CA . ASN A 1 125 ? -14.716 1.117 1.325 1.00 93.19 125 ASN A CA 1
ATOM 941 C C . ASN A 1 125 ? -15.968 1.995 1.501 1.00 93.19 125 ASN A C 1
ATOM 943 O O . ASN A 1 125 ? -16.973 1.583 2.088 1.00 93.19 125 ASN A O 1
ATOM 947 N N . ARG A 1 126 ? -15.892 3.211 0.966 1.00 93.19 126 ARG A N 1
ATOM 948 C CA . ARG A 1 126 ? -16.932 4.237 1.008 1.00 93.19 126 ARG A CA 1
ATOM 949 C C . ARG A 1 126 ? -17.181 4.724 -0.423 1.00 93.19 126 ARG A C 1
ATOM 951 O O . ARG A 1 126 ? -16.208 5.146 -1.055 1.00 93.19 126 ARG A O 1
ATOM 958 N N . PRO A 1 127 ? -18.425 4.692 -0.943 1.00 94.50 127 PRO A N 1
ATOM 959 C CA . PRO A 1 127 ? -18.719 5.120 -2.314 1.00 94.50 127 PRO A CA 1
ATOM 960 C C . PRO A 1 127 ? -18.198 6.524 -2.646 1.00 94.50 127 PRO A C 1
ATOM 962 O O . PRO A 1 127 ? -17.696 6.763 -3.741 1.00 94.50 127 PRO A O 1
ATOM 965 N N . GLU A 1 128 ? -18.237 7.446 -1.684 1.00 96.75 128 GLU A N 1
ATOM 966 C CA . GLU A 1 128 ? -17.734 8.813 -1.835 1.00 96.75 128 GLU A CA 1
ATOM 967 C C . GLU A 1 128 ? -16.213 8.904 -2.060 1.00 96.75 128 GLU A C 1
ATOM 969 O O . GLU A 1 128 ? -15.734 9.895 -2.608 1.00 96.75 128 GLU A O 1
ATOM 974 N N . ASN A 1 129 ? -15.452 7.872 -1.684 1.00 97.62 129 ASN A N 1
ATOM 975 C CA . ASN A 1 129 ? -13.995 7.817 -1.837 1.00 97.62 129 ASN A CA 1
ATOM 976 C C . ASN A 1 129 ? -13.554 7.041 -3.088 1.00 97.62 129 ASN A C 1
ATOM 978 O O . ASN A 1 129 ? -12.353 6.948 -3.359 1.00 97.62 129 ASN A O 1
ATOM 982 N N . GLU A 1 130 ? -14.493 6.478 -3.855 1.00 97.31 130 GLU A N 1
ATOM 983 C CA . GLU A 1 130 ? -14.195 5.590 -4.983 1.00 97.31 130 GLU A CA 1
ATOM 984 C C . GLU A 1 130 ? -13.287 6.255 -6.026 1.00 97.31 130 GLU A C 1
ATOM 986 O O . GLU A 1 130 ? -12.311 5.654 -6.476 1.00 97.31 130 GLU A O 1
ATOM 991 N N . GLU A 1 131 ? -13.549 7.518 -6.375 1.00 97.25 131 GLU A N 1
ATOM 992 C CA . GLU A 1 131 ? -12.744 8.232 -7.370 1.00 97.25 131 GLU A CA 1
ATOM 993 C C . GLU A 1 131 ? -11.288 8.414 -6.912 1.00 97.25 131 GLU A C 1
ATOM 995 O O . GLU A 1 131 ? -10.359 8.235 -7.705 1.00 97.25 131 GLU A O 1
ATOM 1000 N N . VAL A 1 132 ? -11.077 8.723 -5.628 1.00 98.69 132 VAL A N 1
ATOM 1001 C CA . VAL A 1 132 ? -9.733 8.849 -5.042 1.00 98.69 132 VAL A CA 1
ATOM 1002 C C . VAL A 1 132 ? -9.009 7.507 -5.101 1.00 98.69 132 VAL A C 1
ATOM 1004 O O . VAL A 1 132 ? -7.856 7.452 -5.528 1.00 98.69 132 VAL A O 1
ATOM 1007 N N . MET A 1 133 ? -9.690 6.415 -4.749 1.00 98.69 133 MET A N 1
ATOM 1008 C CA . MET A 1 133 ? -9.099 5.075 -4.786 1.00 98.69 133 MET A CA 1
ATOM 1009 C C . MET A 1 133 ? -8.783 4.603 -6.212 1.00 98.69 133 MET A C 1
ATOM 1011 O O . MET A 1 133 ? -7.727 4.012 -6.443 1.00 98.69 133 MET A O 1
ATOM 1015 N N . LEU A 1 134 ? -9.637 4.909 -7.194 1.00 98.06 134 LEU A N 1
ATOM 1016 C CA . LEU A 1 134 ? -9.367 4.623 -8.608 1.00 98.06 134 LEU A CA 1
ATOM 1017 C C . LEU A 1 134 ? -8.155 5.404 -9.120 1.00 98.06 134 LEU A C 1
ATOM 1019 O O . LEU A 1 134 ? -7.302 4.840 -9.807 1.00 98.06 134 LEU A O 1
ATOM 1023 N N . LYS A 1 135 ? -8.041 6.690 -8.769 1.00 98.62 135 LYS A N 1
ATOM 1024 C CA . LYS A 1 135 ? -6.867 7.508 -9.109 1.00 98.62 135 LYS A CA 1
ATOM 1025 C C . LYS A 1 135 ? -5.593 6.958 -8.463 1.00 98.62 135 LYS A C 1
ATOM 1027 O O . LYS A 1 135 ? -4.590 6.830 -9.160 1.00 98.62 135 LYS A O 1
ATOM 1032 N N . ALA A 1 136 ? -5.650 6.546 -7.198 1.00 98.81 136 ALA A N 1
ATOM 1033 C CA . ALA A 1 136 ? -4.533 5.897 -6.511 1.00 98.81 136 ALA A CA 1
ATOM 1034 C C . ALA A 1 136 ? -4.118 4.580 -7.176 1.00 98.81 136 ALA A C 1
ATOM 1036 O O . ALA A 1 136 ? -2.931 4.360 -7.417 1.00 98.81 136 ALA A O 1
ATOM 1037 N N . ARG A 1 137 ? -5.081 3.733 -7.565 1.00 98.50 137 ARG A N 1
ATOM 1038 C CA . ARG A 1 137 ? -4.804 2.510 -8.335 1.00 98.50 137 ARG A CA 1
ATOM 1039 C C . ARG A 1 137 ? -4.071 2.837 -9.636 1.00 98.50 137 ARG A C 1
ATOM 1041 O O . ARG A 1 137 ? -3.037 2.238 -9.921 1.00 98.50 137 ARG A O 1
ATOM 1048 N N . ARG A 1 138 ? -4.595 3.784 -10.423 1.00 98.31 138 ARG A N 1
ATOM 1049 C CA . ARG A 1 138 ? -3.985 4.206 -11.698 1.00 98.31 138 ARG A CA 1
ATOM 1050 C C . ARG A 1 138 ? -2.569 4.723 -11.480 1.00 98.31 138 ARG A C 1
ATOM 1052 O O . ARG A 1 138 ? -1.670 4.289 -12.191 1.00 98.31 138 ARG A O 1
ATOM 1059 N N . TYR A 1 139 ? -2.367 5.573 -10.471 1.00 98.06 139 TYR A N 1
ATOM 1060 C CA . TYR A 1 139 ? -1.049 6.068 -10.089 1.00 98.06 139 TYR A CA 1
ATOM 1061 C C . TYR A 1 139 ? -0.070 4.911 -9.867 1.00 98.06 139 TYR A C 1
ATOM 1063 O O . TYR A 1 139 ? 0.965 4.880 -10.525 1.00 98.06 139 TYR A O 1
ATOM 1071 N N . LEU A 1 140 ? -0.415 3.924 -9.030 1.00 98.19 140 LEU A N 1
ATOM 1072 C CA . LEU A 1 140 ? 0.466 2.788 -8.727 1.00 98.19 140 LEU A CA 1
ATOM 1073 C C . LEU A 1 140 ? 0.846 1.974 -9.969 1.00 98.19 140 LEU A C 1
ATOM 1075 O O . LEU A 1 140 ? 2.001 1.579 -10.099 1.00 98.19 140 LEU A O 1
ATOM 1079 N N . VAL A 1 141 ? -0.082 1.773 -10.910 1.00 97.31 141 VAL A N 1
ATOM 1080 C CA . VAL A 1 141 ? 0.224 1.082 -12.175 1.00 97.31 141 VAL A CA 1
ATOM 1081 C C . VAL A 1 141 ? 1.297 1.834 -12.972 1.00 97.31 141 VAL A C 1
ATOM 1083 O O . VAL A 1 141 ? 2.191 1.212 -13.533 1.00 97.31 141 VAL A O 1
ATOM 1086 N N . THR A 1 142 ? 1.285 3.170 -12.959 1.00 95.00 142 THR A N 1
ATOM 1087 C CA . THR A 1 142 ? 2.317 3.983 -13.636 1.00 95.00 142 THR A CA 1
ATOM 1088 C C . THR A 1 142 ? 3.677 4.003 -12.930 1.00 95.00 142 THR A C 1
ATOM 1090 O O . THR A 1 142 ? 4.568 4.744 -13.350 1.00 95.00 142 THR A O 1
ATOM 1093 N N . ARG A 1 143 ? 3.837 3.291 -11.808 1.00 95.81 143 ARG A N 1
ATOM 1094 C CA . ARG A 1 143 ? 5.090 3.228 -11.034 1.00 95.81 143 ARG A CA 1
ATOM 1095 C C . ARG A 1 143 ? 5.882 1.948 -11.271 1.00 95.81 143 ARG A C 1
ATOM 1097 O O . ARG A 1 143 ? 6.977 1.830 -10.729 1.00 95.81 143 ARG A O 1
ATOM 1104 N N . GLN A 1 144 ? 5.347 1.016 -12.057 1.00 96.06 144 GLN A N 1
ATOM 1105 C CA . GLN A 1 144 ? 6.103 -0.143 -12.509 1.00 96.06 144 GLN A CA 1
ATOM 1106 C C . GLN A 1 144 ? 7.236 0.300 -13.432 1.00 96.06 144 GLN A C 1
ATOM 1108 O O . GLN A 1 144 ? 7.001 1.060 -14.372 1.00 96.06 144 GLN A O 1
ATOM 1113 N N . LEU A 1 145 ? 8.452 -0.151 -13.129 1.00 95.50 145 LEU A N 1
ATOM 1114 C CA . LEU A 1 145 ? 9.630 0.151 -13.931 1.00 95.50 145 LEU A CA 1
ATOM 1115 C C . LEU A 1 145 ? 9.655 -0.698 -15.207 1.00 95.50 145 LEU A C 1
ATOM 1117 O O . LEU A 1 145 ? 9.279 -1.869 -15.196 1.00 95.50 145 LEU A O 1
ATOM 1121 N N . ASP A 1 146 ? 10.082 -0.053 -16.283 1.00 94.06 146 ASP A N 1
ATOM 1122 C CA . ASP A 1 146 ? 10.296 -0.578 -17.633 1.00 94.06 146 ASP A CA 1
ATOM 1123 C C . ASP A 1 146 ? 11.343 0.365 -18.249 1.00 94.06 146 ASP A C 1
ATOM 1125 O O . ASP A 1 146 ? 11.005 1.426 -18.791 1.00 94.06 146 ASP A O 1
ATOM 1129 N N . LEU A 1 147 ? 12.609 0.106 -17.918 1.00 92.19 147 LEU A N 1
ATOM 1130 C CA . LEU A 1 147 ? 13.762 0.931 -18.275 1.00 92.19 147 LEU A CA 1
ATOM 1131 C C . LEU A 1 147 ? 14.338 0.477 -19.622 1.00 92.19 147 LEU A C 1
ATOM 1133 O O . LEU A 1 147 ? 13.916 -0.520 -20.180 1.00 92.19 147 LEU A O 1
ATOM 1137 N N . ASP A 1 148 ? 15.284 1.249 -20.158 1.00 92.12 148 ASP A N 1
ATOM 1138 C CA . ASP A 1 148 ? 15.968 0.932 -21.414 1.00 92.12 148 ASP A CA 1
ATOM 1139 C C . ASP A 1 148 ? 14.994 0.724 -22.602 1.00 92.12 148 ASP A C 1
ATOM 1141 O O . ASP A 1 148 ? 14.440 1.716 -23.102 1.00 92.12 148 ASP A O 1
ATOM 1145 N N . GLU A 1 149 ? 14.775 -0.504 -23.087 1.00 92.88 149 GLU A N 1
ATOM 1146 C CA . GLU A 1 149 ? 13.836 -0.773 -24.183 1.00 92.88 149 GLU A CA 1
ATOM 1147 C C . GLU A 1 149 ? 12.421 -1.092 -23.675 1.00 92.88 149 GLU A C 1
ATOM 1149 O O . GLU A 1 149 ? 12.133 -2.154 -23.145 1.00 92.88 149 GLU A O 1
ATOM 1154 N N . LYS A 1 150 ? 11.465 -0.195 -23.935 1.00 90.31 150 LYS A N 1
ATOM 1155 C CA . LYS A 1 150 ? 10.086 -0.367 -23.455 1.00 90.31 150 LYS A CA 1
ATOM 1156 C C . LYS A 1 150 ? 9.470 -1.717 -23.854 1.00 90.31 150 LYS A C 1
ATOM 1158 O O . LYS A 1 150 ? 9.297 -2.006 -25.043 1.00 90.31 150 LYS A O 1
ATOM 1163 N N . GLY A 1 151 ? 9.001 -2.467 -22.861 1.00 88.81 151 GLY A N 1
ATOM 1164 C CA . GLY A 1 151 ? 8.339 -3.759 -23.033 1.00 88.81 151 GLY A CA 1
ATOM 1165 C C . GLY A 1 151 ? 9.300 -4.936 -23.169 1.00 88.81 151 GLY A C 1
ATOM 1166 O O . GLY A 1 151 ? 8.839 -6.062 -23.392 1.00 88.81 151 GLY A O 1
ATOM 1167 N N . THR A 1 152 ? 10.603 -4.701 -23.037 1.00 88.69 152 THR A N 1
ATOM 1168 C CA . THR A 1 152 ? 11.590 -5.756 -22.826 1.00 88.69 152 THR A CA 1
ATOM 1169 C C . THR A 1 152 ? 11.813 -5.932 -21.319 1.00 88.69 152 THR A C 1
ATOM 1171 O O . THR A 1 152 ? 11.166 -5.308 -20.484 1.00 88.69 152 THR A O 1
ATOM 1174 N N . ASN A 1 153 ? 12.627 -6.915 -20.959 1.00 87.06 153 ASN A N 1
ATOM 1175 C CA . ASN A 1 153 ? 12.968 -7.199 -19.572 1.00 87.06 153 ASN A CA 1
ATOM 1176 C C . ASN A 1 153 ? 14.491 -7.284 -19.485 1.00 87.06 153 ASN A C 1
ATOM 1178 O O . ASN A 1 153 ? 15.059 -8.362 -19.278 1.00 87.06 153 ASN A O 1
ATOM 1182 N N . ASP A 1 154 ? 15.135 -6.168 -19.810 1.00 90.12 154 ASP A N 1
ATOM 1183 C CA . ASP A 1 154 ? 16.575 -6.036 -20.032 1.00 90.12 154 ASP A CA 1
ATOM 1184 C C . ASP A 1 154 ? 17.287 -5.299 -18.889 1.00 90.12 154 ASP A C 1
ATOM 1186 O O . ASP A 1 154 ? 18.516 -5.381 -18.776 1.00 90.12 154 ASP A O 1
ATOM 1190 N N . ASN A 1 155 ? 16.531 -4.707 -17.963 1.00 93.06 155 ASN A N 1
ATOM 1191 C CA . ASN A 1 155 ? 17.047 -4.092 -16.756 1.00 93.06 155 ASN A CA 1
ATOM 1192 C C . ASN A 1 155 ? 16.780 -4.958 -15.506 1.00 93.06 155 ASN A C 1
ATOM 1194 O O . ASN A 1 155 ? 15.687 -5.502 -15.319 1.00 93.06 155 ASN A O 1
ATOM 1198 N N . PRO A 1 156 ? 17.729 -5.047 -14.550 1.00 92.31 156 PRO A N 1
ATOM 1199 C CA . PRO A 1 156 ? 17.511 -5.757 -13.286 1.00 92.31 156 PRO A CA 1
ATOM 1200 C C . PRO A 1 156 ? 16.269 -5.312 -12.500 1.00 92.31 156 PRO A C 1
ATOM 1202 O O . PRO A 1 156 ? 15.715 -6.107 -11.734 1.00 92.31 156 PRO A O 1
ATOM 1205 N N . THR A 1 157 ? 15.855 -4.054 -12.669 1.00 94.12 157 THR A N 1
ATOM 1206 C CA . THR A 1 157 ? 14.758 -3.433 -11.914 1.00 94.12 157 THR A CA 1
ATOM 1207 C C . THR A 1 157 ? 13.415 -3.451 -12.642 1.00 94.12 157 THR A C 1
ATOM 1209 O O . THR A 1 157 ? 12.402 -3.139 -12.010 1.00 94.12 157 THR A O 1
ATOM 1212 N N . ASP A 1 158 ? 13.382 -3.875 -13.911 1.00 95.25 158 ASP A N 1
ATOM 1213 C CA . ASP A 1 158 ? 12.149 -3.952 -14.699 1.00 95.25 158 ASP A CA 1
ATOM 1214 C C . ASP A 1 158 ? 11.103 -4.804 -14.009 1.00 95.25 158 ASP A C 1
ATOM 1216 O O . ASP A 1 158 ? 11.416 -5.792 -13.342 1.00 95.25 158 ASP A O 1
ATOM 1220 N N . GLY A 1 159 ? 9.846 -4.402 -14.150 1.00 96.06 159 GLY A N 1
ATOM 1221 C CA . GLY A 1 159 ? 8.699 -5.036 -13.521 1.00 96.06 159 GLY A CA 1
ATOM 1222 C C . GLY A 1 159 ? 8.543 -4.748 -12.029 1.00 96.06 159 GLY A C 1
ATOM 1223 O O . GLY A 1 159 ? 7.438 -4.913 -11.503 1.00 96.06 159 GLY A O 1
ATOM 1224 N N . GLY A 1 160 ? 9.604 -4.295 -11.360 1.00 97.12 160 GLY A N 1
ATOM 1225 C CA . GLY A 1 160 ? 9.585 -3.890 -9.964 1.00 97.12 160 GLY A CA 1
ATOM 1226 C C . GLY A 1 160 ? 9.028 -2.484 -9.760 1.00 97.12 160 GLY A C 1
ATOM 1227 O O . GLY A 1 160 ? 8.825 -1.710 -10.697 1.00 97.12 160 GLY A O 1
ATOM 1228 N N . ILE A 1 161 ? 8.763 -2.153 -8.499 1.00 97.19 161 ILE A N 1
ATOM 1229 C CA . ILE A 1 161 ? 8.257 -0.850 -8.069 1.00 97.19 161 ILE A CA 1
ATOM 1230 C C . ILE A 1 161 ? 9.106 -0.353 -6.893 1.00 97.19 161 ILE A C 1
ATOM 1232 O O . ILE A 1 161 ? 9.380 -1.094 -5.948 1.00 97.19 161 ILE A O 1
ATOM 1236 N N . GLY A 1 162 ? 9.526 0.912 -6.960 1.00 95.38 162 GLY A N 1
ATOM 1237 C CA . GLY A 1 162 ? 10.280 1.596 -5.906 1.00 95.38 162 GLY A CA 1
ATOM 1238 C C . GLY A 1 162 ? 9.464 2.647 -5.155 1.00 95.38 162 GLY A C 1
ATOM 1239 O O . GLY A 1 162 ? 8.235 2.630 -5.133 1.00 95.38 162 GLY A O 1
ATOM 1240 N N . TYR A 1 163 ? 10.148 3.629 -4.566 1.00 93.19 163 TYR A N 1
ATOM 1241 C CA . TYR A 1 163 ? 9.510 4.701 -3.790 1.00 93.19 163 TYR A CA 1
ATOM 1242 C C . TYR A 1 163 ? 8.748 5.749 -4.628 1.00 93.19 163 TYR A C 1
ATOM 1244 O O . TYR A 1 163 ? 7.972 6.531 -4.063 1.00 93.19 163 TYR A O 1
ATOM 1252 N N . GLY A 1 164 ? 8.903 5.744 -5.955 1.00 79.38 164 GLY A N 1
ATOM 1253 C CA . GLY A 1 164 ? 8.151 6.609 -6.873 1.00 79.38 164 GLY A CA 1
ATOM 1254 C C . GLY A 1 164 ? 8.695 8.025 -7.026 1.00 79.38 164 GLY A C 1
ATOM 1255 O O . GLY A 1 164 ? 7.920 8.945 -7.278 1.00 79.38 164 GLY A O 1
ATOM 1256 N N . GLU A 1 165 ? 9.997 8.216 -6.832 1.00 79.25 165 GLU A N 1
ATOM 1257 C CA . GLU A 1 165 ? 10.675 9.457 -7.211 1.00 79.25 165 GLU A CA 1
ATOM 1258 C C . GLU A 1 165 ? 10.837 9.487 -8.738 1.00 79.25 165 GLU A C 1
ATOM 1260 O O . GLU A 1 165 ? 11.167 8.473 -9.344 1.00 79.25 165 GLU A O 1
ATOM 1265 N N . GLU A 1 166 ? 10.623 10.642 -9.369 1.00 68.12 166 GLU A N 1
ATOM 1266 C CA . GLU A 1 166 ? 10.535 10.786 -10.836 1.00 68.12 166 GLU A CA 1
ATOM 1267 C C . GLU A 1 166 ? 11.777 10.286 -11.598 1.00 68.12 166 GLU A C 1
ATOM 1269 O O . GLU A 1 166 ? 11.680 9.881 -12.751 1.00 68.12 166 GLU A O 1
ATOM 1274 N N . LYS A 1 167 ? 12.945 10.289 -10.946 1.00 71.94 167 LYS A N 1
ATOM 1275 C CA . LYS A 1 167 ? 14.221 9.815 -11.506 1.00 71.94 167 LYS A CA 1
ATOM 1276 C C . LYS A 1 167 ? 14.723 8.522 -10.862 1.00 71.94 167 LYS A C 1
ATOM 1278 O O . LYS A 1 167 ? 15.846 8.109 -11.144 1.00 71.94 167 LYS A O 1
ATOM 1283 N N . ALA A 1 168 ? 13.952 7.917 -9.958 1.00 74.75 168 ALA A N 1
ATOM 1284 C CA . ALA A 1 168 ? 14.373 6.686 -9.309 1.00 74.75 168 ALA A CA 1
ATOM 1285 C C . ALA A 1 168 ? 14.276 5.521 -10.291 1.00 74.75 168 ALA A C 1
ATOM 1287 O O . ALA A 1 168 ? 13.200 5.139 -10.734 1.00 74.75 168 ALA A O 1
ATOM 1288 N N . THR A 1 169 ? 15.429 4.926 -10.562 1.00 81.31 169 THR A N 1
ATOM 1289 C CA . THR A 1 169 ? 15.587 3.698 -11.349 1.00 81.31 169 THR A CA 1
ATOM 1290 C C . THR A 1 169 ? 15.632 2.451 -10.468 1.00 81.31 169 THR A C 1
ATOM 1292 O O . THR A 1 169 ? 16.069 1.398 -10.902 1.00 81.31 169 THR A O 1
ATOM 1295 N N . HIS A 1 170 ? 15.285 2.580 -9.186 1.00 89.38 170 HIS A N 1
ATOM 1296 C CA . HIS A 1 170 ? 15.439 1.512 -8.205 1.00 89.38 170 HIS A CA 1
ATOM 1297 C C . HIS A 1 170 ? 14.071 0.933 -7.866 1.00 89.38 170 HIS A C 1
ATOM 1299 O O . HIS A 1 170 ? 13.157 1.675 -7.505 1.00 89.38 170 HIS A O 1
ATOM 1305 N N . ALA A 1 171 ? 13.966 -0.391 -7.927 1.00 94.75 171 ALA A N 1
ATOM 1306 C CA . ALA A 1 171 ? 12.851 -1.152 -7.387 1.00 94.75 171 ALA A CA 1
ATOM 1307 C C . ALA A 1 171 ? 13.311 -1.996 -6.196 1.00 94.75 171 ALA A C 1
ATOM 1309 O O . ALA A 1 171 ? 14.471 -2.402 -6.112 1.00 94.75 171 ALA A O 1
ATOM 1310 N N . ASP A 1 172 ? 12.384 -2.286 -5.287 1.00 95.44 172 ASP A N 1
ATOM 1311 C CA . ASP A 1 172 ? 12.636 -3.148 -4.136 1.00 95.44 172 ASP A CA 1
ATOM 1312 C C . ASP A 1 172 ? 11.444 -4.069 -3.852 1.00 95.44 172 ASP A C 1
ATOM 1314 O O . ASP A 1 172 ? 10.308 -3.804 -4.256 1.00 95.44 172 ASP A O 1
ATOM 1318 N N . LEU A 1 173 ? 11.703 -5.173 -3.145 1.00 95.44 173 LEU A N 1
ATOM 1319 C CA . LEU A 1 173 ? 10.672 -6.164 -2.826 1.00 95.44 173 LEU A CA 1
ATOM 1320 C C . LEU A 1 173 ? 9.537 -5.590 -1.973 1.00 95.44 173 LEU A C 1
ATOM 1322 O O . LEU A 1 173 ? 8.390 -6.000 -2.147 1.00 95.44 173 LEU A O 1
ATOM 1326 N N . SER A 1 174 ? 9.825 -4.666 -1.054 1.00 95.50 174 SER A N 1
ATOM 1327 C CA . SER A 1 174 ? 8.819 -4.175 -0.109 1.00 95.50 174 SER A CA 1
ATOM 1328 C C . SER A 1 174 ? 7.779 -3.296 -0.803 1.00 95.50 174 SER A C 1
ATOM 1330 O O . SER A 1 174 ? 6.584 -3.577 -0.720 1.00 95.50 174 SER A O 1
ATOM 1332 N N . ASN A 1 175 ? 8.221 -2.297 -1.570 1.00 97.25 175 ASN A N 1
ATOM 1333 C CA . ASN A 1 175 ? 7.342 -1.411 -2.329 1.00 97.25 175 ASN A CA 1
ATOM 1334 C C . ASN A 1 175 ? 6.614 -2.157 -3.445 1.00 97.25 175 ASN A C 1
ATOM 1336 O O . ASN A 1 175 ? 5.417 -1.940 -3.634 1.00 97.25 175 ASN A O 1
ATOM 1340 N N . THR A 1 176 ? 7.297 -3.093 -4.114 1.00 97.94 176 THR A N 1
ATOM 1341 C CA . THR A 1 176 ? 6.652 -3.993 -5.078 1.00 97.94 176 THR A CA 1
ATOM 1342 C C . THR A 1 176 ? 5.527 -4.779 -4.414 1.00 97.94 176 THR A C 1
ATOM 1344 O O . THR A 1 176 ? 4.412 -4.782 -4.923 1.00 97.94 176 THR A O 1
ATOM 1347 N N . THR A 1 177 ? 5.759 -5.367 -3.239 1.00 97.75 177 THR A N 1
ATOM 1348 C CA . THR A 1 177 ? 4.731 -6.145 -2.528 1.00 97.75 177 THR A CA 1
ATOM 1349 C C . THR A 1 177 ? 3.523 -5.290 -2.144 1.00 97.75 177 THR A C 1
ATOM 1351 O O . THR A 1 177 ? 2.396 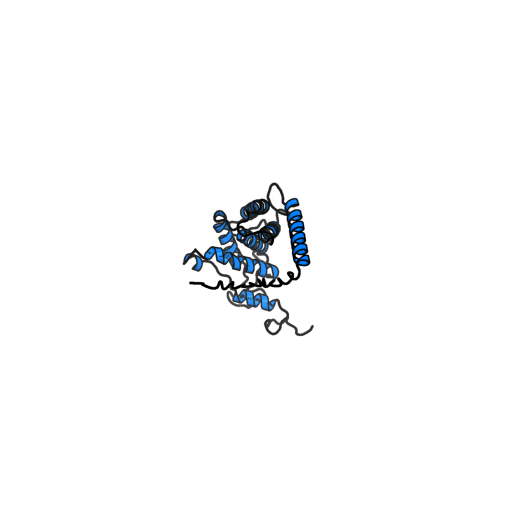-5.670 -2.458 1.00 97.75 177 THR A O 1
ATOM 1354 N N . PHE A 1 178 ? 3.729 -4.118 -1.531 1.00 98.44 178 PHE A N 1
ATOM 1355 C CA . PHE A 1 178 ? 2.616 -3.239 -1.152 1.00 98.44 178 PHE A CA 1
ATOM 1356 C C . PHE A 1 178 ? 1.815 -2.757 -2.365 1.00 98.44 178 PHE A C 1
ATOM 1358 O O . PHE A 1 178 ? 0.585 -2.731 -2.324 1.00 98.44 178 PHE A O 1
ATOM 1365 N N . ALA A 1 179 ? 2.491 -2.385 -3.455 1.00 98.44 179 ALA A N 1
ATOM 1366 C CA . ALA A 1 179 ? 1.817 -1.935 -4.667 1.00 98.44 179 ALA A CA 1
ATOM 1367 C C . ALA A 1 179 ? 1.019 -3.068 -5.329 1.00 98.44 179 ALA A C 1
ATOM 1369 O O . ALA A 1 179 ? -0.125 -2.846 -5.726 1.00 98.44 17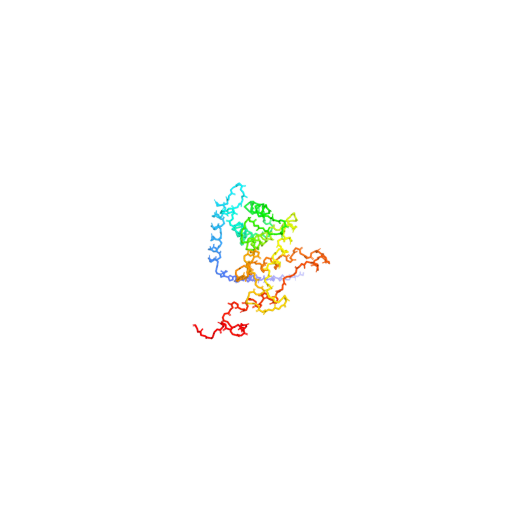9 ALA A O 1
ATOM 1370 N N . LEU A 1 180 ? 1.580 -4.282 -5.402 1.00 98.56 180 LEU A N 1
ATOM 1371 C CA . LEU A 1 180 ? 0.885 -5.464 -5.920 1.00 98.56 180 LEU A CA 1
ATOM 1372 C C . LEU A 1 180 ? -0.366 -5.793 -5.105 1.00 98.56 180 LEU A C 1
ATOM 1374 O O . LEU A 1 180 ? -1.424 -6.022 -5.688 1.00 98.56 180 LEU A O 1
ATOM 1378 N N . GLU A 1 181 ? -0.260 -5.780 -3.776 1.00 98.25 181 GLU A N 1
ATOM 1379 C CA . GLU A 1 181 ? -1.392 -6.015 -2.877 1.00 98.25 181 GLU A CA 1
ATOM 1380 C C . GLU A 1 181 ? -2.506 -4.983 -3.102 1.00 98.25 181 GLU A C 1
ATOM 1382 O O . GLU A 1 181 ? -3.664 -5.345 -3.328 1.00 98.25 181 GLU A O 1
ATOM 1387 N N . ALA A 1 182 ? -2.147 -3.697 -3.116 1.00 98.56 182 ALA A N 1
ATOM 1388 C CA . ALA A 1 182 ? -3.096 -2.611 -3.320 1.00 98.56 182 ALA A CA 1
ATOM 1389 C C . ALA A 1 182 ? -3.788 -2.706 -4.691 1.00 98.56 182 ALA A C 1
ATOM 1391 O O . ALA A 1 182 ? -5.012 -2.597 -4.777 1.00 98.56 182 ALA A O 1
ATOM 1392 N N . ILE A 1 183 ? -3.029 -2.957 -5.767 1.00 98.31 183 ILE A N 1
ATOM 1393 C CA . ILE A 1 183 ? -3.568 -3.118 -7.128 1.00 98.31 183 ILE A CA 1
ATOM 1394 C C . ILE A 1 183 ? -4.480 -4.347 -7.213 1.00 98.31 183 ILE A C 1
ATOM 1396 O O . ILE A 1 183 ? -5.538 -4.269 -7.843 1.00 98.31 183 ILE A O 1
ATOM 1400 N N . TYR A 1 184 ? -4.099 -5.460 -6.575 1.00 97.38 184 TYR A N 1
ATOM 1401 C CA . TYR A 1 184 ? -4.884 -6.691 -6.567 1.00 97.38 184 TYR A CA 1
ATOM 1402 C C . TYR A 1 184 ? -6.260 -6.474 -5.935 1.00 97.38 184 TYR A C 1
ATOM 1404 O O . TYR A 1 184 ? -7.269 -6.784 -6.573 1.00 97.38 184 TYR A O 1
ATOM 1412 N N . TYR A 1 185 ? -6.322 -5.897 -4.731 1.00 97.38 185 TYR A N 1
ATOM 1413 C CA . TYR A 1 185 ? -7.599 -5.632 -4.061 1.00 97.38 185 TYR A CA 1
ATOM 1414 C C . TYR A 1 185 ? -8.402 -4.520 -4.746 1.00 97.38 185 TYR A C 1
ATOM 1416 O O . TYR A 1 185 ? -9.630 -4.596 -4.808 1.00 97.38 185 TYR A O 1
ATOM 1424 N N . ALA A 1 186 ? -7.735 -3.527 -5.343 1.00 97.50 186 ALA A N 1
ATOM 1425 C CA . ALA A 1 186 ? -8.398 -2.456 -6.085 1.00 97.50 186 ALA A CA 1
ATOM 1426 C C . ALA A 1 186 ? -9.121 -2.938 -7.358 1.00 97.50 186 ALA A C 1
ATOM 1428 O O . ALA A 1 186 ? -9.889 -2.171 -7.937 1.00 97.50 186 ALA A O 1
ATOM 1429 N N . GLN A 1 187 ? -8.943 -4.195 -7.789 1.00 94.31 187 GLN A N 1
ATOM 1430 C CA . GLN A 1 187 ? -9.778 -4.797 -8.837 1.00 94.31 187 GLN A CA 1
ATOM 1431 C C . GLN A 1 187 ? -11.266 -4.799 -8.467 1.00 94.31 187 GLN A C 1
ATOM 1433 O O . GLN A 1 187 ? -12.107 -4.675 -9.3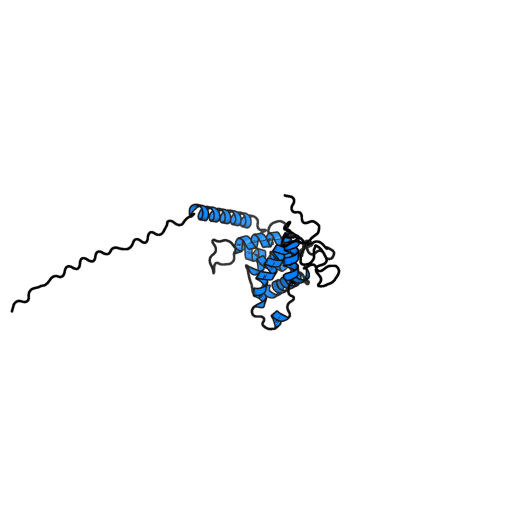56 1.00 94.31 187 GLN A O 1
ATOM 1438 N N . ALA A 1 188 ? -11.600 -4.860 -7.172 1.00 94.62 188 ALA A N 1
ATOM 1439 C CA . ALA A 1 188 ? -12.982 -4.763 -6.704 1.00 94.62 188 ALA A CA 1
ATOM 1440 C C . ALA A 1 188 ? -13.653 -3.445 -7.126 1.00 94.62 188 ALA A C 1
ATOM 1442 O O . ALA A 1 188 ? -14.846 -3.434 -7.411 1.00 94.62 188 ALA A O 1
ATOM 1443 N N . LEU A 1 189 ? -12.885 -2.356 -7.263 1.00 95.25 189 LEU A N 1
ATOM 1444 C CA . LEU A 1 189 ? -13.397 -1.068 -7.746 1.00 95.25 189 LEU A CA 1
ATOM 1445 C C . LEU A 1 189 ? -13.830 -1.121 -9.215 1.00 95.25 189 LEU A C 1
ATOM 1447 O O . LEU A 1 189 ? -14.506 -0.215 -9.685 1.00 95.25 189 LEU A O 1
ATOM 1451 N N . LEU A 1 190 ? -13.408 -2.138 -9.969 1.00 94.62 190 LEU A N 1
ATOM 1452 C CA . LEU A 1 190 ? -13.688 -2.268 -11.398 1.00 94.62 190 LEU A CA 1
ATOM 1453 C C . LEU A 1 190 ? -14.811 -3.264 -11.706 1.00 94.62 190 LEU A C 1
ATOM 1455 O O . LEU A 1 190 ? -15.277 -3.291 -12.844 1.00 94.62 190 LEU A O 1
ATOM 1459 N N . ALA A 1 191 ? -15.250 -4.056 -10.721 1.00 90.44 191 ALA A N 1
ATOM 1460 C CA . ALA A 1 191 ? -16.158 -5.187 -10.921 1.00 90.44 191 ALA A CA 1
ATOM 1461 C C . ALA A 1 191 ? -17.473 -4.794 -11.620 1.00 90.44 191 ALA A C 1
ATOM 1463 O O . ALA A 1 191 ? -17.896 -5.468 -12.557 1.00 90.44 191 ALA A O 1
ATOM 1464 N N . ASP A 1 192 ? -18.051 -3.651 -11.243 1.00 88.94 192 ASP A N 1
ATOM 1465 C CA . ASP A 1 192 ? -19.345 -3.185 -11.759 1.00 88.94 192 ASP A CA 1
ATOM 1466 C C . ASP A 1 192 ? -19.219 -2.142 -12.885 1.00 88.94 192 ASP A C 1
ATOM 1468 O O . ASP A 1 192 ? -20.200 -1.515 -13.286 1.00 88.94 192 ASP A O 1
ATOM 1472 N N . LYS A 1 193 ? -18.008 -1.928 -13.421 1.00 88.25 193 LYS A N 1
ATOM 1473 C CA . LYS A 1 193 ? -17.747 -0.880 -14.426 1.00 88.25 193 LYS A CA 1
ATOM 1474 C C . LYS A 1 193 ? -17.890 -1.343 -15.879 1.00 88.25 193 LYS A C 1
ATOM 1476 O O . LYS A 1 193 ? -17.757 -0.523 -16.788 1.00 88.25 193 LYS A O 1
ATOM 1481 N N . GLY A 1 194 ? -18.169 -2.625 -16.120 1.00 90.50 194 GLY A N 1
ATOM 1482 C CA . GLY A 1 194 ? -18.381 -3.171 -17.465 1.00 90.50 194 GLY A CA 1
ATOM 1483 C C . GLY A 1 194 ? -17.239 -2.822 -18.427 1.00 90.50 194 GLY A C 1
ATOM 1484 O O . GLY A 1 194 ? -16.066 -2.998 -18.105 1.00 90.50 194 GLY A O 1
ATOM 1485 N N . ASP A 1 195 ? -17.568 -2.282 -19.602 1.00 90.00 195 ASP A N 1
ATOM 1486 C CA . ASP A 1 195 ? -16.564 -1.904 -20.605 1.00 90.00 195 ASP A CA 1
ATOM 1487 C C . ASP A 1 195 ? -15.615 -0.789 -20.145 1.00 90.00 195 ASP A C 1
ATOM 1489 O O . ASP A 1 195 ? -14.472 -0.747 -20.598 1.00 90.00 195 ASP A O 1
ATOM 1493 N N . ALA A 1 196 ? -16.023 0.073 -19.206 1.00 86.25 196 ALA A N 1
ATOM 1494 C CA . ALA A 1 196 ? -15.133 1.109 -18.683 1.00 86.25 196 ALA A CA 1
ATOM 1495 C C . ALA A 1 196 ? -13.934 0.509 -17.926 1.00 86.25 196 ALA A C 1
ATOM 1497 O O . ALA A 1 196 ? -12.846 1.078 -17.975 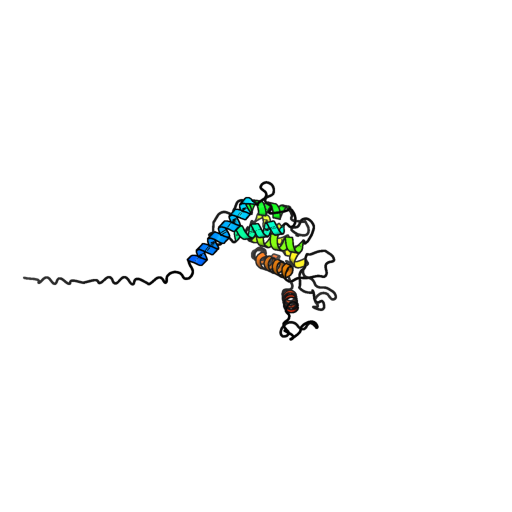1.00 86.25 196 ALA A O 1
ATOM 1498 N N . ALA A 1 197 ? -14.090 -0.673 -17.312 1.00 89.81 197 ALA A N 1
ATOM 1499 C CA . ALA A 1 197 ? -12.984 -1.390 -16.675 1.00 89.81 197 ALA A CA 1
ATOM 1500 C C . ALA A 1 197 ? -11.900 -1.825 -17.676 1.00 89.81 197 ALA A C 1
ATOM 1502 O O . ALA A 1 197 ? -10.729 -1.903 -17.311 1.00 89.81 197 ALA A O 1
ATOM 1503 N N . LYS A 1 198 ? -12.264 -2.077 -18.943 1.00 88.81 198 LYS A N 1
ATOM 1504 C CA . LYS A 1 198 ? -11.320 -2.509 -19.992 1.00 88.81 198 LYS A CA 1
ATOM 1505 C C . LYS A 1 198 ? -10.337 -1.408 -20.389 1.00 88.81 198 LYS A C 1
ATOM 1507 O O . LYS A 1 198 ? -9.253 -1.713 -20.873 1.00 88.81 198 LYS A O 1
ATOM 1512 N N . ASN A 1 199 ? -10.713 -0.149 -20.174 1.00 91.31 199 ASN A N 1
ATOM 1513 C CA . ASN A 1 199 ? -9.880 1.011 -20.483 1.00 91.31 199 ASN A CA 1
ATOM 1514 C C . ASN A 1 199 ? -8.946 1.394 -19.324 1.00 91.31 199 ASN A C 1
ATOM 1516 O O . ASN A 1 199 ? -8.122 2.295 -19.476 1.00 91.31 199 ASN A O 1
ATOM 1520 N N . GLU A 1 200 ? -9.070 0.746 -18.162 1.00 95.44 200 GLU A N 1
ATOM 1521 C CA . GLU A 1 200 ? -8.185 1.009 -17.033 1.00 95.44 200 GLU A CA 1
ATOM 1522 C C . GLU A 1 200 ? -6.781 0.459 -17.293 1.00 95.44 200 GLU A C 1
ATOM 1524 O O . GLU A 1 200 ? -6.646 -0.686 -17.741 1.00 95.44 200 GLU A O 1
ATOM 1529 N N . PRO A 1 201 ? -5.725 1.214 -16.939 1.00 95.38 201 PRO A N 1
ATOM 1530 C CA . PRO A 1 201 ? -4.365 0.717 -17.039 1.00 95.38 201 PRO A CA 1
ATOM 1531 C C . PRO A 1 201 ? -4.198 -0.526 -16.159 1.00 95.38 201 PRO A C 1
ATOM 1533 O O . PRO A 1 201 ? -4.743 -0.616 -15.047 1.00 95.38 201 PRO A O 1
ATOM 1536 N N . GLN A 1 202 ? -3.443 -1.489 -16.679 1.00 94.81 202 GLN A N 1
ATOM 1537 C CA . GLN A 1 202 ? -3.142 -2.754 -16.021 1.00 94.81 202 GLN A CA 1
ATOM 1538 C C . GLN A 1 202 ? -1.652 -2.841 -15.728 1.00 94.81 202 GLN A C 1
ATOM 1540 O O . GLN A 1 202 ? -0.829 -2.364 -16.507 1.00 94.81 202 GLN A O 1
ATOM 1545 N N . LEU A 1 203 ? -1.324 -3.464 -14.602 1.00 95.56 203 LEU A N 1
ATOM 1546 C CA . LEU A 1 203 ? 0.048 -3.813 -14.284 1.00 95.56 203 LEU A CA 1
ATOM 1547 C C . LEU A 1 203 ? 0.520 -4.942 -15.209 1.00 95.56 203 LEU A C 1
ATOM 1549 O O . LEU A 1 203 ? -0.235 -5.880 -15.484 1.00 95.56 203 LEU A O 1
ATOM 1553 N N . ASN A 1 204 ? 1.783 -4.909 -15.627 1.00 96.00 204 ASN A N 1
ATOM 1554 C CA . ASN A 1 204 ? 2.417 -6.062 -16.247 1.00 96.00 204 ASN A CA 1
ATOM 1555 C C . ASN A 1 204 ? 2.803 -7.080 -15.158 1.00 96.00 204 ASN A C 1
ATOM 1557 O O . ASN A 1 204 ? 3.901 -7.043 -14.598 1.00 96.00 204 ASN A O 1
ATOM 1561 N N . PHE A 1 205 ? 1.883 -7.991 -14.831 1.00 95.19 205 PHE A N 1
ATOM 1562 C CA . PHE A 1 205 ? 2.125 -9.034 -13.827 1.00 95.19 205 PHE A CA 1
ATOM 1563 C C . PHE A 1 205 ? 3.259 -9.992 -14.213 1.00 95.19 205 PHE A C 1
ATOM 1565 O O . PHE A 1 205 ? 3.942 -10.489 -13.323 1.00 95.19 205 PHE A O 1
ATOM 1572 N N . GLY A 1 206 ? 3.489 -10.228 -15.511 1.00 95.00 206 GLY A N 1
ATOM 1573 C CA . GLY A 1 206 ? 4.614 -11.042 -15.980 1.00 95.00 206 GLY A CA 1
ATOM 1574 C C . GLY A 1 206 ? 5.950 -10.419 -15.582 1.00 95.00 206 GLY A C 1
ATOM 1575 O O . GLY A 1 206 ? 6.742 -11.055 -14.892 1.00 95.00 206 GLY A O 1
ATOM 1576 N N . ALA A 1 207 ? 6.137 -9.134 -15.891 1.00 96.12 207 ALA A N 1
ATOM 1577 C CA . ALA A 1 207 ? 7.339 -8.402 -15.497 1.00 96.12 207 ALA A CA 1
ATOM 1578 C C . ALA A 1 207 ? 7.506 -8.336 -13.966 1.00 96.12 207 ALA A C 1
ATOM 1580 O O . ALA A 1 207 ? 8.611 -8.505 -13.457 1.00 96.12 207 ALA A O 1
ATOM 1581 N N . ALA A 1 208 ? 6.416 -8.151 -13.209 1.00 97.06 208 ALA A N 1
ATOM 1582 C CA . ALA A 1 208 ? 6.475 -8.159 -11.743 1.00 97.06 208 ALA A CA 1
ATOM 1583 C C . ALA A 1 208 ? 6.925 -9.518 -11.174 1.00 97.06 208 ALA A C 1
ATOM 1585 O O . ALA A 1 208 ? 7.707 -9.567 -10.223 1.00 97.06 208 ALA A O 1
ATOM 1586 N N . ILE A 1 209 ? 6.456 -10.627 -11.757 1.00 95.94 209 ILE A N 1
ATOM 1587 C CA . ILE A 1 209 ? 6.906 -11.975 -11.389 1.00 95.94 209 ILE A CA 1
ATOM 1588 C C . ILE A 1 209 ? 8.395 -12.135 -11.703 1.00 95.94 209 ILE A C 1
ATOM 1590 O O . ILE A 1 209 ? 9.138 -12.613 -10.844 1.00 95.94 209 ILE A O 1
ATOM 1594 N N . ASP A 1 210 ? 8.841 -11.699 -12.881 1.00 95.12 210 ASP A N 1
ATOM 1595 C CA . ASP A 1 210 ? 10.249 -11.781 -13.276 1.00 95.12 210 ASP A CA 1
ATOM 1596 C C . ASP A 1 210 ? 11.152 -10.964 -12.337 1.00 95.12 210 ASP A C 1
ATOM 1598 O O . ASP A 1 210 ? 12.204 -11.450 -11.912 1.00 95.12 210 ASP A O 1
ATOM 1602 N N . PHE A 1 211 ? 10.718 -9.768 -11.922 1.00 96.44 211 PHE A N 1
ATOM 1603 C CA . PHE A 1 211 ? 11.404 -8.972 -10.900 1.00 96.44 211 PHE A CA 1
ATOM 1604 C C . PHE A 1 211 ? 11.553 -9.738 -9.580 1.00 96.44 211 PHE A C 1
ATOM 1606 O O . PHE A 1 211 ? 12.656 -9.860 -9.047 1.00 96.44 211 PHE A O 1
ATOM 1613 N N . ILE A 1 212 ? 10.460 -10.311 -9.064 1.00 96.06 212 ILE A N 1
ATOM 1614 C CA . ILE A 1 212 ? 10.480 -11.079 -7.808 1.00 96.06 212 ILE A CA 1
ATOM 1615 C C . ILE A 1 212 ? 11.413 -12.289 -7.924 1.00 96.06 212 ILE A C 1
ATOM 1617 O O . ILE A 1 212 ? 12.148 -12.593 -6.982 1.00 96.06 212 ILE A O 1
ATOM 1621 N N . GLN A 1 213 ? 11.418 -12.970 -9.073 1.00 95.12 213 GLN A N 1
ATOM 1622 C CA . GLN A 1 213 ? 12.342 -14.074 -9.332 1.00 95.12 213 GLN A CA 1
ATOM 1623 C C . GLN A 1 213 ? 13.800 -13.599 -9.307 1.00 95.12 213 GLN A C 1
ATOM 1625 O O . GLN A 1 213 ? 14.633 -14.264 -8.689 1.00 95.12 213 GLN A O 1
ATOM 1630 N N . ARG A 1 214 ? 14.104 -12.428 -9.883 1.00 94.12 214 ARG A N 1
ATOM 1631 C CA . ARG A 1 214 ? 15.445 -11.815 -9.843 1.00 94.12 214 ARG A CA 1
ATOM 1632 C C . ARG A 1 214 ? 15.924 -11.431 -8.443 1.00 94.12 214 ARG A C 1
ATOM 1634 O O . ARG A 1 214 ? 17.135 -11.360 -8.220 1.00 94.12 214 ARG A O 1
ATOM 1641 N N . CYS A 1 215 ? 15.017 -11.210 -7.494 1.00 94.00 215 CYS A N 1
ATOM 1642 C CA . CYS A 1 215 ? 15.382 -10.935 -6.103 1.00 94.00 215 CYS A CA 1
ATOM 1643 C C . CYS A 1 215 ? 15.780 -12.191 -5.308 1.00 94.00 215 CYS A C 1
ATOM 1645 O O . CYS A 1 215 ? 16.315 -12.072 -4.207 1.00 94.00 215 CYS A O 1
ATOM 1647 N N . GLN A 1 216 ? 15.516 -13.394 -5.823 1.00 93.44 216 GLN A N 1
ATOM 1648 C CA . GLN A 1 216 ? 15.842 -14.647 -5.139 1.00 93.44 216 GLN A CA 1
ATOM 1649 C C . GLN A 1 216 ? 17.226 -15.144 -5.561 1.00 93.44 216 GLN A C 1
ATOM 1651 O O . GLN A 1 216 ? 17.505 -15.251 -6.756 1.00 93.44 216 GLN A O 1
ATOM 1656 N N . ASN A 1 217 ? 18.069 -15.557 -4.608 1.00 92.94 217 ASN A N 1
ATOM 1657 C CA . ASN A 1 217 ? 19.267 -16.343 -4.926 1.00 92.94 217 ASN A CA 1
ATOM 1658 C C . ASN A 1 217 ? 18.871 -17.801 -5.235 1.00 92.94 217 ASN A C 1
ATOM 1660 O O . ASN A 1 217 ? 19.092 -18.708 -4.436 1.00 92.94 217 ASN A O 1
ATOM 1664 N N . ARG A 1 218 ? 18.176 -18.003 -6.362 1.00 93.06 218 ARG A N 1
ATOM 1665 C CA . ARG A 1 218 ? 17.588 -19.287 -6.765 1.00 93.06 218 ARG A CA 1
ATOM 1666 C C . ARG A 1 218 ? 17.848 -19.565 -8.253 1.00 93.06 218 ARG A C 1
ATOM 1668 O O . ARG A 1 218 ? 17.107 -19.042 -9.087 1.00 93.06 218 ARG A O 1
ATOM 1675 N N . PRO A 1 219 ? 18.839 -20.404 -8.611 1.00 91.56 219 PRO A N 1
ATOM 1676 C CA . PRO A 1 219 ? 19.231 -20.652 -10.005 1.00 91.56 219 PRO A CA 1
ATOM 1677 C C . PRO A 1 219 ? 18.124 -21.197 -10.919 1.00 91.56 219 PRO A C 1
ATOM 1679 O O . PRO A 1 219 ? 18.189 -21.039 -12.142 1.00 91.56 219 PRO A O 1
ATOM 1682 N N . GLU A 1 220 ? 17.106 -21.868 -10.372 1.00 92.00 220 GLU A N 1
ATOM 1683 C CA . GLU A 1 220 ? 15.998 -22.418 -11.161 1.00 92.00 220 GLU A CA 1
ATOM 1684 C C . GLU A 1 220 ? 15.161 -21.310 -11.806 1.00 92.00 220 GLU A C 1
ATOM 1686 O O . GLU A 1 220 ? 14.801 -21.441 -12.976 1.00 92.00 220 GLU A O 1
ATOM 1691 N N . SER A 1 221 ? 14.909 -20.219 -11.075 1.00 92.25 221 SER A N 1
ATOM 1692 C CA . SER A 1 221 ? 14.069 -19.091 -11.510 1.00 92.25 221 SER A CA 1
ATOM 1693 C C . SER A 1 221 ? 14.847 -17.818 -11.832 1.00 92.25 221 SER A C 1
ATOM 1695 O O . SER A 1 221 ? 14.391 -17.032 -12.648 1.00 92.25 221 SER A O 1
ATOM 1697 N N . ASN A 1 222 ? 16.020 -17.611 -11.241 1.00 93.75 222 ASN A N 1
ATOM 1698 C CA . ASN A 1 222 ? 16.832 -16.424 -11.465 1.00 93.75 222 ASN A CA 1
ATOM 1699 C C . ASN A 1 222 ? 18.020 -16.755 -12.377 1.00 93.75 222 ASN A C 1
ATOM 1701 O O . ASN A 1 222 ? 18.866 -17.578 -12.026 1.00 93.75 222 ASN A O 1
ATOM 1705 N N . LYS A 1 223 ? 18.064 -16.136 -13.562 1.00 89.31 223 LYS A N 1
ATOM 1706 C CA . LYS A 1 223 ? 19.125 -16.336 -14.570 1.00 89.31 223 LYS A CA 1
ATOM 1707 C C . LYS A 1 223 ? 20.164 -15.217 -14.587 1.00 89.31 223 LYS A C 1
ATOM 1709 O O . LYS A 1 223 ? 21.025 -15.204 -15.463 1.00 89.31 223 LYS A O 1
ATOM 1714 N N . SER A 1 224 ? 20.086 -14.288 -13.641 1.00 90.88 224 SER A N 1
ATOM 1715 C CA . SER A 1 224 ? 21.029 -13.184 -13.543 1.00 90.88 224 SER A CA 1
ATOM 1716 C C . SER A 1 224 ? 22.440 -13.642 -13.171 1.00 90.88 224 SER A C 1
ATOM 1718 O O . SER A 1 224 ? 22.631 -14.636 -12.471 1.00 90.88 224 SER A O 1
ATOM 1720 N N . SER A 1 225 ? 23.444 -12.873 -13.597 1.00 92.25 225 SER A N 1
ATOM 1721 C CA . SER A 1 225 ? 24.868 -13.199 -13.422 1.00 92.25 225 SER A CA 1
ATOM 1722 C C . SER A 1 225 ? 25.344 -13.241 -11.965 1.00 92.25 225 SER A C 1
ATOM 1724 O O . SER A 1 225 ? 26.385 -13.827 -11.688 1.00 92.25 225 SER A O 1
ATOM 1726 N N . TRP A 1 226 ? 24.599 -12.634 -11.037 1.00 91.00 226 TRP A N 1
ATOM 1727 C CA . TRP A 1 226 ? 24.920 -12.590 -9.605 1.00 91.00 226 TRP A CA 1
ATOM 1728 C C . TRP A 1 226 ? 24.369 -13.773 -8.797 1.00 91.00 226 TRP A C 1
ATOM 1730 O O . TRP A 1 226 ? 24.592 -13.841 -7.591 1.00 91.00 226 TRP A O 1
ATOM 1740 N N . VAL A 1 227 ? 23.627 -14.688 -9.424 1.00 93.06 227 VAL A N 1
ATOM 1741 C CA . VAL A 1 227 ? 23.070 -15.861 -8.741 1.00 93.06 227 VAL A CA 1
ATOM 1742 C C . VAL A 1 227 ? 24.168 -16.893 -8.513 1.00 93.06 227 VAL A C 1
ATOM 1744 O O . VAL A 1 227 ? 24.817 -17.326 -9.465 1.00 93.06 227 VAL A O 1
ATOM 1747 N N . SER A 1 228 ? 24.337 -17.333 -7.265 1.00 89.12 228 SER A N 1
ATOM 1748 C CA . SER A 1 228 ? 25.319 -18.358 -6.904 1.00 89.12 228 SER A CA 1
ATOM 1749 C C . SER A 1 228 ? 24.667 -19.577 -6.251 1.00 89.12 228 SER A C 1
ATOM 1751 O O . SER A 1 228 ? 23.615 -19.486 -5.619 1.00 89.12 228 SER A O 1
ATOM 1753 N N . LYS A 1 229 ? 25.318 -20.734 -6.415 1.00 86.44 229 LYS A N 1
ATOM 1754 C CA . LYS A 1 229 ? 25.035 -21.964 -5.656 1.00 86.44 229 LYS A CA 1
ATOM 1755 C C . LYS A 1 229 ? 25.817 -22.028 -4.341 1.00 86.44 229 LYS A C 1
ATOM 1757 O O . LYS A 1 229 ? 25.653 -22.998 -3.604 1.00 86.44 229 LYS A O 1
ATOM 1762 N N . ASP A 1 230 ? 26.674 -21.042 -4.088 1.00 78.62 230 ASP A N 1
ATOM 1763 C CA . ASP A 1 230 ? 27.445 -20.963 -2.856 1.00 78.62 230 ASP A CA 1
ATOM 1764 C C . ASP A 1 230 ? 26.500 -20.669 -1.675 1.00 78.62 230 ASP A C 1
ATOM 1766 O O . ASP A 1 230 ? 25.631 -19.798 -1.807 1.00 78.62 230 ASP A O 1
ATOM 1770 N N . PRO A 1 231 ? 26.612 -21.431 -0.570 1.00 64.31 231 PRO A N 1
ATOM 1771 C CA . PRO A 1 231 ? 25.741 -21.311 0.598 1.00 64.31 231 PRO A CA 1
ATOM 1772 C C . PRO A 1 231 ? 25.951 -20.023 1.402 1.00 64.31 231 PRO A C 1
ATOM 1774 O O . PRO A 1 231 ? 27.089 -19.501 1.431 1.00 64.31 231 PRO A O 1
#